Protein 1MZW (pdb70)

CATH classification: 2.40.100.10

Nearest PDB structures (foldseek):
  8r0b-assembly1_W  TM=9.846E-01  e=8.390E-32  Homo sapiens
  8b58-assembly1_A  TM=9.904E-01  e=2.561E-28  Toxoplasma gondii
  2gw2-assembly1_A  TM=9.702E-01  e=9.093E-26  Homo sapiens
  2wfj-assembly1_A  TM=9.704E-01  e=2.590E-25  Homo sapiens
  2he9-assembly2_B  TM=9.677E-01  e=1.174E-24  Homo sapiens

GO terms:
  GO:0003755 peptidyl-prolyl cis-trans isomerase activity (F, IDA)
  GO:0045070 positive regulation of viral genome replication (P, IMP)
  GO:0005515 protein binding (F, IPI)
  GO:0016018 cyclosporin A binding (F, TAS)
  GO:0065003 protein-containing complex assembly (P, TAS)
  GO:0006457 protein folding (P, TAS)
  GO:0005654 nucleoplasm (C, TAS)
  GO:0005829 cytosol (C, TAS)
  GO:0005737 cytoplasm (C, IDA)
  GO:0016607 nuclear speck (C, IDA)
  GO:0043021 ribonucleoprotein complex binding (F, IDA)
  GO:0046540 U4/U6 x U5 tri-snRNP complex (C, IDA)
  GO:0071001 U4/U6 snRNP (C, IDA)
  GO:0005681 spliceosomal complex (C, IC)
  GO:0000398 mRNA splicing, via spliceosome (P, IC)

Foldseek 3Di:
DPDDAFWKKKFFKDWLNHTDGMWIKGFPCVVQVQVSVQQQQLQALVQDDPNGRHHQAFWFFFAADAQFKTKIQQSPPNHPPHFATSVGFFAAQRDQPDAQQAFFWKKFDADFGRRGGGMIITTNGRDRVCRPTIHTTMGTPDDVVVRVVSNPADADPNRGGPITIGRNHMHTD/DLQVQCVVVVHHSDDVPDDPVRSNVVSVVVD

Organism: Homo sapiens (NCBI:txid9606)

Secondary structure (DSSP, 8-state):
--PPPPPEEEEEEEETTEEEEEEEEEE-TTT-HHHHHHHHHHHHT--EETTEE-SSTT-B--EEETTTEEEE--TTTSSS-----TTSS-B------S---STTEEEE--SSTT-B-S-EEEESS--GGGTTTS-EEEEEEE-HHHHHHHHTS-B-GGG-BSS-EEEEEEEE-/-HHHHHHHTT--SEETT--HHHHHHHHHHH-

B-factor: mean 15.07, std 7.9, range [2.14, 55.51]

Sequence (204 aa):
NSSPVNPVVFFDVSIGGQEVGRMKIELFADVVPKTAENFRQFCTGEFRKDGVPIGYKGSTFHRVIKDFMIQGGDFVNGDGTGVASIYRGPFADENFKLRHSAPGLLSMANSGPSTNGCQFFITCSKCDWLDGKHVVFGKIIDGLLVMRKIENVPTGPNNKPKLPVVISQCGEMEVKASLRALGEPITLFGEGPAERRERLRNIL

Radius of gyration: 16.37 Å; Cα contacts (8 Å, |Δi|>4): 494; chains: 2; bounding box: 41×48×41 Å

InterPro domains:
  IPR002130 Cyclophilin-type peptidyl-prolyl cis-trans isomerase domain [PF00160] (15-175)
  IPR002130 Cyclophilin-type peptidyl-prolyl cis-trans isomerase domain [PR00153] (31-46)
  IPR002130 Cyclophilin-type peptidyl-prolyl cis-trans isomerase domain [PR00153] (65-77)
  IPR002130 Cyclophilin-type peptidyl-prolyl cis-trans isomerase domain [PR00153] (108-123)
  IPR002130 Cyclophilin-type peptidyl-prolyl cis-trans isomerase domain [PR00153] (123-135)
  IPR002130 Cyclophilin-type peptidyl-prolyl cis-trans isomerase domain [PR00153] (136-151)
  IPR002130 Cyclophilin-type peptidyl-prolyl cis-trans isomerase domain [PS50072] (14-176)
  IPR020892 Cyclophilin-type peptidyl-prolyl cis-trans isomerase, conserved site [PS00170] (60-77)
  IPR024936 Cyclophilin-type peptidyl-prolyl cis-trans isomerase [PIRSF001467] (9-177)
  IPR029000 Cyclophilin-like domain superfamily [G3DSA:2.40.100.10] (2-177)
  IPR029000 Cyclophilin-like domain superfamily [SSF50891] (6-177)

Solvent-accessible surface area: 9827 Å² total; per-residue (Å²): 180,125,68,121,139,18,31,31,0,0,0,21,0,8,29,38,67,130,106,21,34,86,0,56,0,38,0,26,32,101,35,0,70,109,1,1,57,0,0,40,33,0,0,2,1,92,51,130,92,131,59,90,36,37,6,0,88,49,10,38,1,19,82,1,31,119,94,50,13,0,25,0,0,3,51,73,84,28,85,31,94,2,74,19,6,27,87,181,25,80,22,54,29,38,34,81,145,52,161,1,70,39,54,2,19,0,0,0,13,43,101,27,123,54,37,1,4,0,16,0,5,0,0,2,37,124,0,94,142,19,46,40,125,30,0,3,0,0,85,16,83,81,16,89,124,6,0,86,78,0,6,92,12,78,39,23,126,112,50,124,14,148,88,81,0,44,0,42,37,0,0,22,32,118,34,84,49,40,0,126,87,89,53,61,9,9,6,44,39,26,26,22,89,65,103,25,127,66,44,16,157,104,75,162

Structure (mmCIF, N/CA/C/O backbone):
data_1MZW
#
_entry.id   1MZW
#
_cell.length_a   44.369
_cell.length_b   59.526
_cell.length_c   47.040
_cell.angle_alpha   90.00
_cell.angle_beta   110.65
_cell.angle_gamma   90.00
#
_symmetry.space_group_name_H-M   'P 1 21 1'
#
loop_
_entity.id
_entity.type
_entity.pdbx_description
1 polymer 'U-snRNP-associated cyclophilin'
2 polymer 'U4/U6 snrnp 60kDa protein'
3 water water
#
loop_
_atom_site.group_PDB
_atom_site.id
_atom_site.type_symbol
_atom_site.label_atom_id
_atom_site.label_alt_id
_atom_site.label_comp_id
_atom_site.label_asym_id
_atom_site.label_entity_id
_atom_site.label_seq_id
_atom_site.pdbx_PDB_ins_code
_atom_site.Cartn_x
_atom_site.Cartn_y
_atom_site.Cartn_z
_atom_site.occupancy
_atom_site.B_iso_or_equiv
_atom_site.auth_seq_id
_atom_site.auth_comp_id
_atom_site.auth_asym_id
_atom_site.auth_atom_id
_atom_site.pdbx_PDB_model_num
ATOM 1 N N . ASN A 1 5 ? -49.212 -36.434 -15.376 0.00 21.83 5 ASN A N 1
ATOM 2 C CA . ASN A 1 5 ? -48.545 -35.619 -14.320 1.00 22.03 5 ASN A CA 1
ATOM 3 C C . ASN A 1 5 ? -48.733 -36.267 -12.949 1.00 21.37 5 ASN A C 1
ATOM 4 O O . ASN A 1 5 ? -49.675 -35.945 -12.226 1.00 21.31 5 ASN A O 1
ATOM 9 N N . SER A 1 6 ? -47.830 -37.180 -12.599 1.00 20.00 6 SER A N 1
ATOM 10 C CA . SER A 1 6 ? -47.894 -37.878 -11.317 1.00 19.28 6 SER A CA 1
ATOM 11 C C . SER A 1 6 ? -47.136 -37.129 -10.224 1.00 18.68 6 SER A C 1
ATOM 12 O O . SER A 1 6 ? -46.426 -37.735 -9.421 1.00 18.74 6 SER A O 1
ATOM 15 N N . SER A 1 7 ? -47.292 -35.811 -10.198 1.00 19.27 7 SER A N 1
ATOM 16 C CA . SER A 1 7 ? -46.620 -34.973 -9.207 1.00 17.79 7 SER A CA 1
ATOM 17 C C . SER A 1 7 ? -47.435 -34.916 -7.920 1.00 14.25 7 SER A C 1
ATOM 18 O O . SER A 1 7 ? -48.654 -34.842 -7.960 1.00 14.73 7 SER A O 1
ATOM 21 N N . PRO A 1 8 ? -46.768 -34.960 -6.760 1.00 14.83 8 PRO A N 1
ATOM 22 C CA . PRO A 1 8 ? -47.491 -34.904 -5.483 1.00 13.67 8 PRO A CA 1
ATOM 23 C C . PRO A 1 8 ? -48.293 -33.610 -5.392 1.00 12.47 8 PRO A C 1
ATOM 24 O O . PRO A 1 8 ? -47.805 -32.543 -5.770 1.00 12.44 8 PRO A O 1
ATOM 28 N N . VAL A 1 9 ? -49.523 -33.705 -4.899 1.00 12.14 9 VAL A N 1
ATOM 29 C CA . VAL A 1 9 ? -50.385 -32.533 -4.764 1.00 11.68 9 VAL A CA 1
ATOM 30 C C . VAL A 1 9 ? -49.954 -31.653 -3.593 1.00 13.02 9 VAL A C 1
ATOM 31 O O . VAL A 1 9 ? -49.750 -32.138 -2.475 1.00 12.47 9 VAL A O 1
ATOM 35 N N . ASN A 1 10 ? -49.809 -30.358 -3.848 1.00 10.76 10 ASN A N 1
ATOM 36 C CA . ASN A 1 10 ? -49.415 -29.445 -2.791 1.00 11.22 10 ASN A CA 1
ATOM 37 C C . ASN A 1 10 ? -50.482 -29.330 -1.716 1.00 10.62 10 ASN A C 1
ATOM 38 O O . ASN A 1 10 ? -51.680 -29.428 -1.991 1.00 9.78 10 ASN A O 1
ATOM 43 N N . PRO A 1 11 ? -50.052 -29.140 -0.465 1.00 10.79 11 PRO A N 1
ATOM 44 C CA . PRO A 1 11 ? -50.958 -29.004 0.675 1.00 10.12 11 PRO A CA 1
ATOM 45 C C . PRO A 1 11 ? -51.852 -27.784 0.485 1.00 9.81 11 PRO A C 1
ATOM 46 O O . PRO A 1 11 ? -51.413 -26.760 -0.044 1.00 9.98 11 PRO A O 1
ATOM 50 N N . VAL A 1 12 ? -53.102 -27.900 0.913 1.00 9.37 12 VAL A N 1
ATOM 51 C CA . VAL A 1 12 ? -54.049 -26.795 0.830 1.00 9.30 12 VAL A CA 1
ATOM 52 C C . VAL A 1 12 ? -54.592 -26.557 2.238 1.00 7.90 12 VAL A C 1
ATOM 53 O O . VAL A 1 12 ? -55.086 -27.482 2.879 1.00 6.36 12 VAL A O 1
ATOM 57 N N . VAL A 1 13 ? -54.460 -25.327 2.729 1.00 6.81 13 VAL A N 1
ATOM 58 C CA . VAL A 1 13 ? -54.938 -24.987 4.062 1.00 6.49 13 VAL A CA 1
ATOM 59 C C . VAL A 1 13 ? -56.010 -23.915 3.967 1.00 7.05 13 VAL A C 1
ATOM 60 O O . VAL A 1 13 ? -56.281 -23.401 2.884 1.00 8.84 13 VAL A O 1
ATOM 64 N N . PHE A 1 14 ? -56.632 -23.575 5.090 1.00 6.69 14 PHE A N 1
ATOM 65 C CA . PHE A 1 14 ? -57.679 -22.569 5.054 1.00 6.69 14 PHE A CA 1
ATOM 66 C C . PHE A 1 14 ? -57.746 -21.738 6.323 1.00 7.67 14 PHE A C 1
ATOM 67 O O . PHE A 1 14 ? -57.462 -22.225 7.415 1.00 8.22 14 PHE A O 1
ATOM 75 N N . PHE A 1 15 ? -58.135 -20.478 6.167 1.00 8.91 15 PHE A N 1
ATOM 76 C CA . PHE A 1 15 ? -58.307 -19.580 7.298 1.00 9.03 15 PHE A CA 1
ATOM 77 C C . PHE A 1 15 ? -59.749 -19.092 7.239 1.00 8.64 15 PHE A C 1
ATOM 78 O O . PHE A 1 15 ? -60.203 -18.644 6.188 1.00 7.72 15 PHE A O 1
ATOM 86 N N . ASP A 1 16 ? -60.474 -19.197 8.344 1.00 7.70 16 ASP A N 1
ATOM 87 C CA . ASP A 1 16 ? -61.823 -18.652 8.387 1.00 8.31 16 ASP A CA 1
ATOM 88 C C . ASP A 1 16 ? -61.581 -17.316 9.078 1.00 9.25 16 ASP A C 1
ATOM 89 O O . ASP A 1 16 ? -61.068 -17.274 10.199 1.00 8.60 16 ASP A O 1
ATOM 94 N N . VAL A 1 17 ? -61.920 -16.228 8.391 1.00 7.72 17 VAL A N 1
ATOM 95 C CA . VAL A 1 17 ? -61.681 -14.888 8.910 1.00 8.47 17 VAL A CA 1
ATOM 96 C C . VAL A 1 17 ? -62.888 -14.181 9.510 1.00 9.47 17 VAL A C 1
ATOM 97 O O . VAL A 1 17 ? -64.005 -14.257 8.997 1.00 10.48 17 VAL A O 1
ATOM 101 N N . SER A 1 18 ? -62.632 -13.480 10.605 1.00 9.95 18 SER A N 1
ATOM 102 C CA . SER A 1 18 ? -63.654 -12.731 11.312 1.00 11.33 18 SER A CA 1
ATOM 103 C C . SER A 1 18 ? -63.223 -11.276 11.387 1.00 10.22 18 SER A C 1
ATOM 104 O O . SER A 1 18 ? -62.072 -10.990 11.691 1.00 11.38 18 SER A O 1
ATOM 107 N N . ILE A 1 19 ? -64.140 -10.361 11.098 1.00 10.65 19 ILE A N 1
ATOM 108 C CA . ILE A 1 19 ? -63.835 -8.938 11.158 1.00 13.28 19 ILE A CA 1
ATOM 109 C C . ILE A 1 19 ? -64.792 -8.286 12.144 1.00 14.85 19 ILE A C 1
ATOM 110 O O . ILE A 1 19 ? -66.011 -8.409 12.011 1.00 15.05 19 ILE A O 1
ATOM 115 N N . GLY A 1 20 ? -64.237 -7.594 13.132 1.00 13.87 20 GLY A N 1
ATOM 116 C CA . GLY A 1 20 ? -65.074 -6.953 14.124 1.00 15.61 20 GLY A CA 1
ATOM 117 C C . GLY A 1 20 ? -66.065 -7.942 14.708 1.00 16.44 20 GLY A C 1
ATOM 118 O O . GLY A 1 20 ? -67.218 -7.599 14.972 1.00 15.03 20 GLY A O 1
ATOM 119 N N . GLY A 1 21 ? -65.615 -9.180 14.888 1.00 16.55 21 GLY A N 1
ATOM 120 C CA . GLY A 1 21 ? -66.469 -10.208 15.455 1.00 17.70 21 GLY A CA 1
ATOM 121 C C . GLY A 1 21 ? -67.439 -10.897 14.511 1.00 17.28 21 GLY A C 1
ATOM 122 O O . GLY A 1 21 ? -68.085 -11.868 14.900 1.00 18.96 21 GLY A O 1
ATOM 123 N N . GLN A 1 22 ? -67.546 -10.414 13.277 1.00 18.00 22 GLN A N 1
ATOM 124 C CA . GLN A 1 22 ? -68.458 -11.007 12.298 1.00 16.69 22 GLN A CA 1
ATOM 125 C C . GLN A 1 22 ? -67.731 -11.873 11.263 1.00 16.19 22 GLN A C 1
ATOM 126 O O . GLN A 1 22 ? -66.765 -11.431 10.648 1.00 16.43 22 GLN A O 1
ATOM 132 N N . GLU A 1 23 ? -68.201 -13.104 11.070 1.00 15.11 23 GLU A N 1
ATOM 133 C CA . GLU A 1 23 ? -67.578 -14.013 10.103 1.00 16.79 23 GLU A CA 1
ATOM 134 C C . GLU A 1 23 ? -67.698 -13.443 8.693 1.00 15.62 23 GLU A C 1
ATOM 135 O O . GLU A 1 23 ? -68.774 -13.000 8.292 1.00 15.61 23 GLU A O 1
ATOM 141 N N . VAL A 1 24 ? -66.606 -13.453 7.931 1.00 13.97 24 VAL A N 1
ATOM 142 C CA . VAL A 1 24 ? -66.661 -12.917 6.580 0.00 12.97 24 VAL A CA 1
ATOM 143 C C . VAL A 1 24 ? -66.183 -13.869 5.494 1.00 12.66 24 VAL A C 1
ATOM 144 O O . VAL A 1 24 ? -65.984 -13.459 4.346 1.00 10.93 24 VAL A O 1
ATOM 148 N N . GLY A 1 25 ? -65.994 -15.140 5.842 1.00 11.53 25 GLY A N 1
ATOM 149 C CA . GLY A 1 25 ? -65.585 -16.094 4.827 1.00 11.68 25 GLY A CA 1
ATOM 150 C C . GLY A 1 25 ? -64.307 -16.886 5.015 1.00 12.08 25 GLY A C 1
ATOM 151 O O . GLY A 1 25 ? -63.522 -16.646 5.935 1.00 9.93 25 GLY A O 1
ATOM 152 N N . ARG A 1 26 ? -64.098 -17.827 4.098 1.00 11.02 26 ARG A N 1
ATOM 153 C CA . ARG A 1 26 ? -62.940 -18.703 4.120 1.00 11.70 26 ARG A CA 1
ATOM 154 C C . ARG A 1 26 ? -61.963 -18.472 2.972 1.00 11.64 26 ARG A C 1
ATOM 155 O O . ARG A 1 26 ? -62.368 -18.258 1.829 1.00 12.46 26 ARG A O 1
ATOM 163 N N . MET A 1 27 ? -60.675 -18.507 3.294 1.00 10.78 27 MET A N 1
ATOM 164 C CA . MET A 1 27 ? -59.622 -18.362 2.295 1.00 11.96 27 MET A CA 1
ATOM 165 C C . MET A 1 27 ? -58.914 -19.715 2.272 1.00 11.42 27 MET A C 1
ATOM 166 O O . MET A 1 27 ? -58.577 -20.254 3.327 1.00 9.70 27 MET A O 1
ATOM 171 N N . LYS A 1 28 ? -58.717 -20.275 1.083 1.00 11.90 28 LYS A N 1
ATOM 172 C CA . LYS A 1 28 ? -58.019 -21.545 0.952 0.00 11.87 28 LYS A CA 1
ATOM 173 C C . LYS A 1 28 ? -56.677 -21.220 0.323 1.00 11.56 28 LYS A C 1
ATOM 174 O O . LYS A 1 28 ? -56.605 -20.497 -0.675 1.00 11.38 28 LYS A O 1
ATOM 180 N N . ILE A 1 29 ? -55.613 -21.750 0.914 1.00 11.15 29 ILE A N 1
ATOM 181 C CA . ILE A 1 29 ? -54.264 -21.471 0.443 1.00 9.03 29 ILE A CA 1
ATOM 182 C C . ILE A 1 29 ? -53.450 -22.698 0.064 1.00 8.99 29 ILE A C 1
ATOM 183 O O . ILE A 1 29 ? -53.347 -23.645 0.840 1.00 7.08 29 ILE A O 1
ATOM 188 N N . GLU A 1 30 ? -52.862 -22.670 -1.126 1.00 9.01 30 GLU A N 1
ATOM 189 C CA . GLU A 1 30 ? -52.004 -23.764 -1.558 1.00 10.02 30 GLU A CA 1
ATOM 190 C C . GLU A 1 30 ? -50.606 -23.433 -1.042 1.00 9.23 30 GLU A C 1
ATOM 191 O O . GLU A 1 30 ? -50.125 -22.318 -1.228 1.00 9.27 30 GLU A O 1
ATOM 197 N N . LEU A 1 31 ? -49.968 -24.386 -0.372 1.00 8.54 31 LEU A N 1
ATOM 198 C CA . LEU A 1 31 ? -48.612 -24.174 0.123 1.00 8.90 31 LEU A CA 1
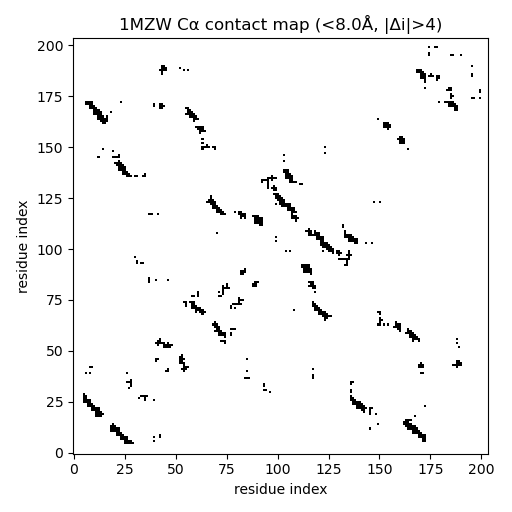ATOM 199 C C . LEU A 1 31 ? -47.683 -24.879 -0.863 1.00 9.58 31 LEU A C 1
ATOM 200 O O . LEU A 1 31 ? -47.811 -26.081 -1.100 1.00 10.99 31 LEU A O 1
ATOM 205 N N . PHE A 1 32 ? -46.766 -24.122 -1.454 1.00 7.44 32 PHE A N 1
ATOM 206 C CA . PHE A 1 32 ? -45.845 -24.672 -2.438 1.00 9.31 32 PHE A CA 1
ATOM 207 C C . PHE A 1 32 ? -44.771 -25.587 -1.854 1.00 10.54 32 PHE A C 1
ATOM 208 O O . PHE A 1 32 ? -43.577 -25.281 -1.897 1.00 10.65 32 PHE A O 1
ATOM 216 N N . ALA A 1 33 ? -45.209 -26.719 -1.315 1.00 8.96 33 ALA A N 1
ATOM 217 C CA . ALA A 1 33 ? -44.297 -27.688 -0.722 1.00 9.81 33 ALA A CA 1
ATOM 218 C C . ALA A 1 33 ? -43.251 -28.164 -1.728 1.00 9.99 33 ALA A C 1
ATOM 219 O O . ALA A 1 33 ? -42.131 -28.515 -1.349 1.00 11.65 33 ALA A O 1
ATOM 221 N N . ASP A 1 34 ? -43.610 -28.174 -3.006 1.00 7.43 34 ASP A N 1
ATOM 222 C CA . ASP A 1 34 ? -42.676 -28.628 -4.030 1.00 10.28 34 ASP A CA 1
ATOM 223 C C . ASP A 1 34 ? -41.681 -27.562 -4.476 1.00 10.52 34 ASP A C 1
ATOM 224 O O . ASP A 1 34 ? -40.983 -27.744 -5.467 1.00 10.57 34 ASP A O 1
ATOM 229 N N . VAL A 1 35 ? -41.610 -26.457 -3.735 1.00 10.29 35 VAL A N 1
ATOM 230 C CA . VAL A 1 35 ? -40.674 -25.379 -4.053 1.00 9.00 35 VAL A CA 1
ATOM 231 C C . VAL A 1 35 ? -39.927 -24.945 -2.795 1.00 7.62 35 VAL A C 1
ATOM 232 O O . VAL A 1 35 ? -38.716 -24.708 -2.824 1.00 9.22 35 VAL A O 1
ATOM 236 N N . VAL A 1 36 ? -40.661 -24.840 -1.694 1.00 7.26 36 VAL A N 1
ATOM 237 C CA . VAL A 1 36 ? -40.097 -24.454 -0.405 1.00 7.35 36 VAL A CA 1
ATOM 238 C C . VAL A 1 36 ? -40.739 -25.330 0.663 1.00 7.90 36 VAL A C 1
ATOM 239 O O . VAL A 1 36 ? -41.473 -24.851 1.524 1.00 8.11 36 VAL A O 1
ATOM 243 N N . PRO A 1 37 ? -40.457 -26.642 0.620 1.00 10.53 37 PRO A N 1
ATOM 244 C CA . PRO A 1 37 ? -41.008 -27.609 1.574 1.00 9.65 37 PRO A CA 1
ATOM 245 C C . PRO A 1 37 ? -40.863 -27.264 3.048 1.00 11.12 37 PRO A C 1
ATOM 246 O O . PRO A 1 37 ? -41.801 -27.443 3.820 1.00 11.50 37 PRO A O 1
ATOM 250 N N . LYS A 1 38 ? -39.698 -26.773 3.450 1.00 11.01 38 LYS A N 1
ATOM 251 C CA . LYS A 1 38 ? -39.502 -26.447 4.855 1.00 13.50 38 LYS A CA 1
ATOM 252 C C . LYS A 1 38 ? -40.432 -25.318 5.302 1.00 12.34 38 LYS A C 1
ATOM 253 O O . LYS A 1 38 ? -41.093 -25.414 6.334 1.00 11.72 38 LYS A O 1
ATOM 259 N N . THR A 1 39 ? -40.500 -24.265 4.500 1.00 12.07 39 THR A N 1
ATOM 260 C CA . THR A 1 39 ? -41.337 -23.120 4.814 1.00 10.47 39 THR A CA 1
ATOM 261 C C . THR A 1 39 ? -42.820 -23.490 4.768 1.00 9.76 39 THR A C 1
ATOM 262 O O . THR A 1 39 ? -43.590 -23.082 5.631 1.00 7.94 39 THR A O 1
ATOM 266 N N . ALA A 1 40 ? -43.210 -24.270 3.764 1.00 9.90 40 ALA A N 1
ATOM 267 C CA . ALA A 1 40 ? -44.599 -24.703 3.616 1.00 10.30 40 ALA A CA 1
ATOM 268 C C . ALA A 1 40 ? -45.049 -25.588 4.778 1.00 10.37 40 ALA A C 1
ATOM 269 O O . ALA A 1 40 ? -46.176 -25.461 5.269 1.00 8.46 40 ALA A O 1
ATOM 271 N N . GLU A 1 41 ? -44.166 -26.484 5.215 1.00 10.20 41 GLU A N 1
ATOM 272 C CA . GLU A 1 41 ? -44.483 -27.389 6.313 1.00 9.21 41 GLU A CA 1
ATOM 273 C C . GLU A 1 41 ? -44.660 -26.630 7.634 1.00 9.13 41 GLU A C 1
ATOM 274 O O . GLU A 1 41 ? -45.563 -26.937 8.414 1.00 7.80 41 GLU A O 1
ATOM 280 N N . ASN A 1 42 ? -43.792 -25.650 7.877 1.00 7.83 42 ASN A N 1
ATOM 281 C CA . ASN A 1 42 ? -43.864 -24.837 9.088 1.00 10.35 42 ASN A CA 1
ATOM 282 C C . ASN A 1 42 ? -45.245 -24.203 9.154 1.00 9.25 42 ASN A C 1
ATOM 283 O O . ASN A 1 42 ? -45.896 -24.216 10.194 1.00 11.82 42 ASN A O 1
ATOM 288 N N . PHE A 1 43 ? -45.693 -23.667 8.023 1.00 8.88 43 PHE A N 1
ATOM 289 C CA . PHE A 1 43 ? -46.990 -23.011 7.945 1.00 9.22 43 PHE A CA 1
ATOM 290 C C . PHE A 1 43 ? -48.156 -23.994 8.081 1.00 9.09 43 PHE A C 1
ATOM 291 O O . PHE A 1 43 ? -49.086 -23.747 8.847 1.00 7.83 43 PHE A O 1
ATOM 299 N N . ARG A 1 44 ? -48.110 -25.103 7.347 1.00 7.32 44 ARG A N 1
ATOM 300 C CA . ARG A 1 44 ? -49.181 -26.097 7.418 1.00 10.08 44 ARG A CA 1
ATOM 301 C C . ARG A 1 44 ? -49.421 -26.557 8.863 1.00 10.41 44 ARG A C 1
ATOM 302 O O . ARG A 1 44 ? -50.562 -26.658 9.317 1.00 10.31 44 ARG A O 1
ATOM 310 N N . GLN A 1 45 ? -48.342 -26.840 9.584 1.00 11.91 45 GLN A N 1
ATOM 311 C CA . GLN A 1 45 ? -48.475 -27.285 10.962 1.00 11.19 45 GLN A CA 1
ATOM 312 C C . GLN A 1 45 ? -49.113 -26.231 11.871 1.00 11.75 45 GLN A C 1
ATOM 313 O O . GLN A 1 45 ? -49.864 -26.577 12.787 1.00 9.24 45 GLN A O 1
ATOM 319 N N . PHE A 1 46 ? -48.825 -24.953 11.630 1.00 10.47 46 PHE A N 1
ATOM 320 C CA . PHE A 1 46 ? -49.430 -23.910 12.448 1.00 10.60 46 PHE A CA 1
ATOM 321 C C . PHE A 1 46 ? -50.899 -23.755 12.075 1.00 11.45 46 PHE A C 1
ATOM 322 O O . PHE A 1 46 ? -51.672 -23.112 12.793 1.00 10.77 46 PHE A O 1
ATOM 330 N N . CYS A 1 47 ? -51.284 -24.349 10.948 1.00 10.59 47 CYS A N 1
ATOM 331 C CA . CYS A 1 47 ? -52.673 -24.313 10.520 1.00 10.47 47 CYS A CA 1
ATOM 332 C C . CYS A 1 47 ? -53.412 -25.502 11.127 1.00 11.77 47 CYS A C 1
ATOM 333 O O . CYS A 1 47 ? -54.580 -25.384 11.498 1.00 11.15 47 CYS A O 1
ATOM 336 N N . THR A 1 48 ? -52.725 -26.639 11.240 1.00 11.76 48 THR A N 1
ATOM 337 C CA . THR A 1 48 ? -53.335 -27.852 11.787 1.00 13.18 48 THR A CA 1
ATOM 338 C C . THR A 1 48 ? -53.215 -28.013 13.297 1.00 13.95 48 THR A C 1
ATOM 339 O O . THR A 1 48 ? -53.939 -28.812 13.896 1.00 14.18 48 THR A O 1
ATOM 343 N N . GLY A 1 49 ? -52.303 -27.265 13.910 1.00 13.96 49 GLY A N 1
ATOM 344 C CA . GLY A 1 49 ? -52.117 -27.370 15.344 1.00 13.19 49 GLY A CA 1
ATOM 345 C C . GLY A 1 49 ? -51.388 -28.651 15.697 1.00 14.98 49 GLY A C 1
ATOM 346 O O . GLY A 1 49 ? -51.399 -29.084 16.850 1.00 13.85 49 GLY A O 1
ATOM 347 N N . GLU A 1 50 ? -50.744 -29.255 14.702 1.00 16.38 50 GLU A N 1
ATOM 348 C CA . GLU A 1 50 ? -50.010 -30.500 14.910 1.00 18.68 50 GLU A CA 1
ATOM 349 C C . GLU A 1 50 ? -48.721 -30.318 15.700 1.00 18.74 50 GLU A C 1
ATOM 350 O O . GLU A 1 50 ? -48.196 -31.275 16.269 1.00 19.41 50 GLU A O 1
ATOM 356 N N . PHE A 1 51 ? -48.201 -29.098 15.723 1.00 16.91 51 PHE A N 1
ATOM 357 C CA . PHE A 1 51 ? -46.985 -28.828 16.465 1.00 16.70 51 PHE A CA 1
ATOM 358 C C . PHE A 1 51 ? -47.376 -28.379 17.866 1.00 17.88 51 PHE A C 1
ATOM 359 O O . PHE A 1 51 ? -48.152 -27.437 18.035 1.00 17.89 51 PHE A O 1
ATOM 367 N N . ARG A 1 52 ? -46.851 -29.076 18.867 1.00 18.12 52 ARG A N 1
ATOM 368 C CA . ARG A 1 52 ? -47.148 -28.758 20.255 1.00 20.87 52 ARG A CA 1
ATOM 369 C C . ARG A 1 52 ? -45.925 -28.285 21.025 1.00 21.50 52 ARG A C 1
ATOM 370 O O . ARG A 1 52 ? -44.811 -28.762 20.810 1.00 21.85 52 ARG A O 1
ATOM 378 N N . LYS A 1 53 ? -46.161 -27.337 21.924 1.00 21.25 53 LYS A N 1
ATOM 379 C CA . LYS A 1 53 ? -45.127 -26.778 22.778 1.00 21.84 53 LYS A CA 1
ATOM 380 C C . LYS A 1 53 ? -45.639 -26.981 24.198 1.00 22.54 53 LYS A C 1
ATOM 381 O O . LYS A 1 53 ? -46.672 -26.424 24.576 1.00 22.26 53 LYS A O 1
ATOM 387 N N . ASP A 1 54 ? -44.922 -27.786 24.977 1.00 23.52 54 ASP A N 1
ATOM 388 C CA . ASP A 1 54 ? -45.322 -28.083 26.349 1.00 24.19 54 ASP A CA 1
ATOM 389 C C . ASP A 1 54 ? -46.731 -28.669 26.383 1.00 24.12 54 ASP A C 1
ATOM 390 O O . ASP A 1 54 ? -47.565 -28.240 27.175 1.00 24.48 54 ASP A O 1
ATOM 395 N N . GLY A 1 55 ? -46.990 -29.640 25.510 1.00 24.26 55 GLY A N 1
ATOM 396 C CA . GLY A 1 55 ? -48.293 -30.281 25.463 0.00 24.89 55 GLY A CA 1
ATOM 397 C C . GLY A 1 55 ? -49.437 -29.448 24.912 1.00 25.36 55 GLY A C 1
ATOM 398 O O . GLY A 1 55 ? -50.570 -29.924 24.845 1.00 26.51 55 GLY A O 1
ATOM 399 N N . VAL A 1 56 ? -49.156 -28.213 24.510 1.00 24.34 56 VAL A N 1
ATOM 400 C CA . VAL A 1 56 ? -50.194 -27.337 23.975 1.00 22.59 56 VAL A CA 1
ATOM 401 C C . VAL A 1 56 ? -50.043 -27.064 22.477 1.00 21.72 56 VAL A C 1
ATOM 402 O O . VAL A 1 56 ? -48.989 -26.621 22.018 1.00 22.12 56 VAL A O 1
ATOM 406 N N . PRO A 1 57 ? -51.100 -27.334 21.692 1.00 19.41 57 PRO A N 1
ATOM 407 C CA . PRO A 1 57 ? -51.036 -27.095 20.248 1.00 18.70 57 PRO A CA 1
ATOM 408 C C . PRO A 1 57 ? -50.873 -25.600 20.002 1.00 16.99 57 PRO A C 1
ATOM 409 O O . PRO A 1 57 ? -51.571 -24.791 20.610 1.00 17.73 57 PRO A O 1
ATOM 413 N N . ILE A 1 58 ? -49.955 -25.228 19.120 1.00 14.90 58 ILE A N 1
ATOM 414 C CA . ILE A 1 58 ? -49.752 -23.819 18.831 1.00 13.94 58 ILE A CA 1
ATOM 415 C C . ILE A 1 58 ? -49.955 -23.517 17.355 1.00 13.75 58 ILE A C 1
ATOM 416 O O . ILE A 1 58 ? -49.719 -24.369 16.497 1.00 14.21 58 ILE A O 1
ATOM 421 N N . GLY A 1 59 ? -50.394 -22.301 17.054 1.00 12.80 59 GLY A N 1
ATOM 422 C CA . GLY A 1 59 ? -50.628 -21.955 15.667 1.00 10.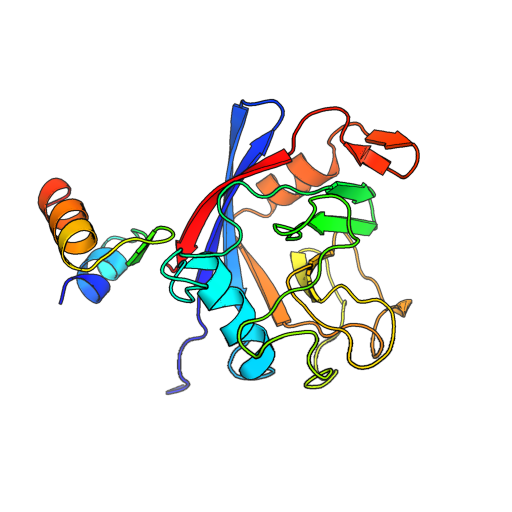31 59 GLY A CA 1
ATOM 423 C C . GLY A 1 59 ? -51.480 -20.724 15.446 1.00 10.86 59 GLY A C 1
ATOM 424 O O . GLY A 1 59 ? -51.671 -19.915 16.349 1.00 10.80 59 GLY A O 1
ATOM 425 N N . TYR A 1 60 ? -52.021 -20.607 14.237 1.00 10.77 60 TYR A N 1
ATOM 426 C CA . TYR A 1 60 ? -52.810 -19.451 13.837 1.00 9.36 60 TYR A CA 1
ATOM 427 C C . TYR A 1 60 ? -54.240 -19.327 14.358 1.00 10.88 60 TYR A C 1
ATOM 428 O O . TYR A 1 60 ? -54.844 -18.259 14.258 1.00 10.09 60 TYR A O 1
ATOM 437 N N . LYS A 1 61 ? -54.787 -20.402 14.912 1.00 11.03 61 LYS A N 1
ATOM 438 C CA . LYS A 1 61 ? -56.147 -20.354 15.435 1.00 13.45 61 LYS A CA 1
ATOM 439 C C . LYS A 1 61 ? -56.282 -19.233 16.472 1.00 13.76 61 LYS A C 1
ATOM 440 O O . LYS A 1 61 ? -55.588 -19.224 17.490 1.00 13.67 61 LYS A O 1
ATOM 446 N N . GLY A 1 62 ? -57.170 -18.283 16.200 1.00 13.60 62 GLY A N 1
ATOM 447 C CA . GLY A 1 62 ? -57.380 -17.185 17.126 1.00 12.91 62 GLY A CA 1
ATOM 448 C C . GLY A 1 62 ? -56.409 -16.031 16.962 1.00 12.09 62 GLY A C 1
ATOM 449 O O . GLY A 1 62 ? -56.547 -15.015 17.642 1.00 11.19 62 GLY A O 1
ATOM 450 N N . SER A 1 63 ? -55.426 -16.175 16.073 1.00 10.13 63 SER A N 1
ATOM 451 C CA . SER A 1 63 ? -54.464 -15.100 15.859 1.00 9.84 63 SER A CA 1
ATOM 452 C C . SER A 1 63 ? -55.110 -14.024 14.986 1.00 10.54 63 SER A C 1
ATOM 453 O O . SER A 1 63 ? -56.210 -14.207 14.464 1.00 9.12 63 SER A O 1
ATOM 456 N N . THR A 1 64 ? -54.420 -12.906 14.816 1.00 10.78 64 THR A N 1
ATOM 457 C CA . THR A 1 64 ? -54.976 -11.808 14.041 1.00 12.22 64 THR A CA 1
ATOM 458 C C . THR A 1 64 ? -54.074 -11.305 12.930 1.00 10.71 64 THR A C 1
ATOM 459 O O . THR A 1 64 ? -52.939 -11.748 12.764 1.00 10.25 64 THR A O 1
ATOM 463 N N . PHE A 1 65 ? -54.624 -10.372 12.165 1.00 11.91 65 PHE A N 1
ATOM 464 C CA . PHE A 1 65 ? -53.914 -9.698 11.098 1.00 11.85 65 PHE A CA 1
ATOM 465 C C . PHE A 1 65 ? -53.696 -8.346 11.769 1.00 12.22 65 PHE A C 1
ATOM 466 O O . PHE A 1 65 ? -54.600 -7.507 11.801 1.00 14.61 65 PHE A O 1
ATOM 474 N N . HIS A 1 66 ? -52.508 -8.162 12.343 1.00 13.15 66 HIS A N 1
ATOM 475 C C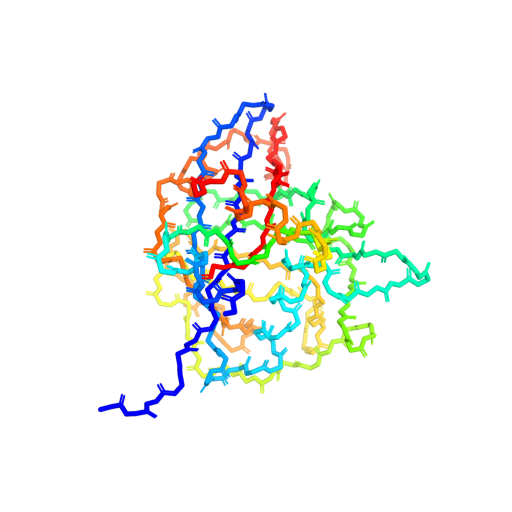A . HIS A 1 66 ? -52.177 -6.939 13.068 1.00 11.56 66 HIS A CA 1
ATOM 476 C C . HIS A 1 66 ? -51.836 -5.718 12.227 1.00 11.06 66 HIS A C 1
ATOM 477 O O . HIS A 1 66 ? -51.747 -4.614 12.761 1.00 9.33 66 HIS A O 1
ATOM 484 N N . ARG A 1 67 ? -51.638 -5.898 10.924 1.00 10.54 67 ARG A N 1
ATOM 485 C CA . ARG A 1 67 ? -51.323 -4.759 10.067 1.00 10.76 67 ARG A CA 1
ATOM 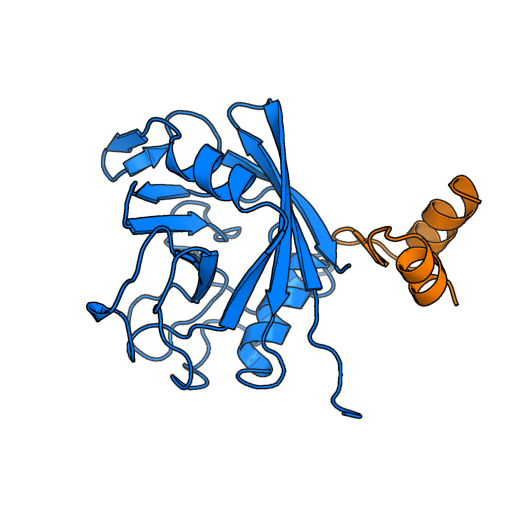486 C C . ARG A 1 67 ? -51.905 -4.916 8.663 1.00 10.33 67 ARG A C 1
ATOM 487 O O . ARG A 1 67 ? -51.635 -5.899 7.968 1.00 11.07 67 ARG A O 1
ATOM 495 N N . VAL A 1 68 ? -52.705 -3.935 8.256 1.00 10.89 68 VAL A N 1
ATOM 496 C CA . VAL A 1 68 ? -53.359 -3.939 6.951 1.00 8.45 68 VAL A CA 1
ATOM 497 C C . VAL A 1 68 ? -52.976 -2.700 6.147 1.00 8.94 68 VAL A C 1
ATOM 498 O O . VAL A 1 68 ? -53.287 -1.578 6.540 1.00 6.64 68 VAL A O 1
ATOM 502 N N . ILE A 1 69 ? -52.303 -2.907 5.019 1.00 8.39 69 ILE A N 1
ATOM 503 C CA . ILE A 1 69 ? -51.896 -1.792 4.178 1.00 10.05 69 ILE A CA 1
ATOM 504 C C . ILE A 1 69 ? -52.525 -1.931 2.806 1.00 10.70 69 ILE A C 1
ATOM 505 O O . ILE A 1 69 ? -52.008 -2.648 1.949 1.00 11.65 69 ILE A O 1
ATOM 510 N N . LYS A 1 70 ? -53.642 -1.241 2.603 1.00 10.45 70 LYS A N 1
ATOM 511 C CA . LYS A 1 70 ? -54.347 -1.292 1.328 1.00 11.98 70 LYS A CA 1
ATOM 512 C C . LYS A 1 70 ? -53.395 -1.034 0.164 1.00 10.56 70 LYS A C 1
ATOM 513 O O . LYS A 1 70 ? -52.535 -0.158 0.241 1.00 10.10 70 LYS A O 1
ATOM 519 N N . ASP A 1 71 ? -53.571 -1.809 -0.905 1.00 8.88 71 ASP A N 1
ATOM 520 C CA . ASP A 1 71 ? -52.764 -1.729 -2.122 1.00 10.13 71 ASP A CA 1
ATOM 521 C C . ASP A 1 71 ? -51.338 -2.235 -1.935 1.00 10.42 71 ASP A C 1
ATOM 522 O O . ASP A 1 71 ? -50.493 -2.049 -2.801 1.00 11.02 71 ASP A O 1
ATOM 527 N N . PHE A 1 72 ? -51.073 -2.874 -0.802 1.00 9.39 72 PHE A N 1
ATOM 528 C CA . PHE A 1 72 ? -49.748 -3.415 -0.546 1.00 9.75 72 PHE A CA 1
ATOM 529 C C . PHE A 1 72 ? -49.838 -4.812 0.077 1.00 9.29 72 PHE A C 1
ATOM 530 O O . PHE A 1 72 ? -49.517 -5.803 -0.576 1.00 7.80 72 PHE A O 1
ATOM 538 N N . MET A 1 73 ? -50.291 -4.904 1.324 1.00 10.42 73 MET A N 1
ATOM 539 C CA . MET A 1 73 ? -50.357 -6.213 1.964 1.00 10.38 73 MET A CA 1
ATOM 540 C C . MET A 1 73 ? -51.124 -6.248 3.274 1.00 10.71 73 MET A C 1
ATOM 541 O O . MET A 1 73 ? -51.439 -5.215 3.868 1.00 9.25 73 MET A O 1
ATOM 546 N N . ILE A 1 74 ? -51.406 -7.465 3.722 1.00 9.61 74 ILE A N 1
ATOM 547 C CA . ILE A 1 74 ? -52.076 -7.688 4.990 1.00 10.64 74 ILE A CA 1
ATOM 548 C C . ILE A 1 74 ? -51.151 -8.669 5.704 1.00 10.27 74 ILE A C 1
ATOM 549 O O . ILE A 1 74 ? -50.695 -9.652 5.108 1.00 9.33 74 ILE A O 1
ATOM 554 N N . GLN A 1 75 ? -50.853 -8.395 6.967 1.00 10.74 75 GLN A N 1
ATOM 555 C CA . GLN A 1 75 ? -49.945 -9.253 7.723 1.00 11.66 75 GLN A CA 1
ATOM 556 C C . GLN A 1 75 ? -50.530 -9.746 9.031 1.00 10.78 75 GLN A C 1
ATOM 557 O O . GLN A 1 75 ? -51.231 -9.018 9.725 1.00 10.76 75 GLN A O 1
ATOM 563 N N . GLY A 1 76 ? -50.214 -10.992 9.361 1.00 11.19 76 GLY A N 1
ATOM 564 C CA . GLY A 1 76 ? -50.682 -11.590 10.596 1.00 11.24 76 GLY A CA 1
ATOM 565 C C . GLY A 1 76 ? -49.783 -12.764 10.931 1.00 10.70 76 GLY A C 1
ATOM 566 O O . GLY A 1 76 ? -48.620 -12.793 10.531 1.00 10.58 76 GLY A O 1
ATOM 567 N N . GLY A 1 77 ? -50.316 -13.734 11.664 1.00 11.02 77 GLY A N 1
ATOM 568 C CA . GLY A 1 77 ? -49.530 -14.900 12.010 1.00 12.28 77 GLY A CA 1
ATOM 569 C C . GLY A 1 77 ? -48.687 -14.758 13.260 1.00 12.75 77 GLY A C 1
ATOM 570 O O . GLY A 1 77 ? -47.918 -15.663 13.587 1.00 14.91 77 GLY A O 1
ATOM 571 N N . ASP A 1 78 ? -48.802 -13.634 13.961 1.00 12.31 78 ASP A N 1
ATOM 572 C CA . ASP A 1 78 ? -48.028 -13.461 15.185 1.00 10.20 78 ASP A CA 1
ATOM 573 C C . ASP A 1 78 ? -48.863 -13.947 16.356 1.00 9.62 78 ASP A C 1
ATOM 574 O O . ASP A 1 78 ? -49.435 -13.139 17.091 1.00 8.42 78 ASP A O 1
ATOM 579 N N . PHE A 1 79 ? -48.935 -15.264 16.528 1.00 8.33 79 PHE A N 1
ATOM 580 C CA . PHE A 1 79 ? -49.711 -15.824 17.622 1.00 9.37 79 PHE A CA 1
ATOM 581 C C . PHE A 1 79 ? -48.940 -15.756 18.937 1.00 8.85 79 PHE A C 1
ATOM 582 O O . PHE A 1 79 ? -49.449 -16.156 19.981 1.00 10.41 79 PHE A O 1
ATOM 590 N N . VAL A 1 80 ? -47.717 -15.238 18.883 1.00 9.99 80 VAL A N 1
ATOM 591 C CA . VAL A 1 80 ? -46.890 -15.114 20.081 1.00 11.15 80 VAL A CA 1
ATOM 592 C C . VAL A 1 80 ? -47.173 -13.803 20.813 1.00 11.97 80 VAL A C 1
ATOM 593 O O . VAL A 1 80 ? -47.498 -13.811 21.996 1.00 14.82 80 VAL A O 1
ATOM 597 N N . ASN A 1 81 ? -47.068 -12.679 20.114 1.00 12.23 81 ASN A N 1
ATOM 598 C CA . ASN A 1 81 ? -47.313 -11.389 20.747 1.00 13.84 81 ASN A CA 1
ATOM 599 C C . ASN A 1 81 ? -48.435 -10.576 20.112 1.00 15.13 81 ASN A C 1
ATOM 600 O O . ASN A 1 81 ? -48.879 -9.580 20.679 1.00 17.58 81 ASN A O 1
ATOM 605 N N . GLY A 1 82 ? -48.891 -10.996 18.938 1.00 15.24 82 GLY A N 1
ATOM 606 C CA . GLY A 1 82 ? -49.969 -10.293 18.262 1.00 13.98 82 GLY A CA 1
ATOM 607 C C . GLY A 1 82 ? -49.679 -8.858 17.853 1.00 14.30 82 GLY A C 1
ATOM 608 O O . GLY A 1 82 ? -50.607 -8.080 17.644 1.00 14.38 82 GLY A O 1
ATOM 609 N N . ASP A 1 83 ? -48.406 -8.499 17.719 1.00 14.26 83 ASP A N 1
ATOM 610 C CA . ASP A 1 83 ? -48.059 -7.133 17.344 1.00 13.88 83 ASP A CA 1
ATOM 611 C C . ASP A 1 83 ? -46.917 -7.030 16.341 1.00 14.79 83 ASP A C 1
ATOM 612 O O . ASP A 1 83 ? -46.457 -5.929 16.036 1.00 16.32 83 ASP A O 1
ATOM 617 N N . GLY A 1 84 ? -46.449 -8.168 15.840 1.00 14.46 84 GLY A N 1
ATOM 618 C CA . GLY A 1 84 ? -45.369 -8.149 14.870 1.00 14.75 84 GLY A CA 1
ATOM 619 C C . GLY A 1 84 ? -43.980 -8.412 15.427 1.00 16.63 84 GLY A C 1
ATOM 620 O O . GLY A 1 84 ? -43.021 -8.527 14.660 1.00 15.16 84 GLY A O 1
ATOM 621 N N . THR A 1 85 ? -43.857 -8.505 16.751 1.00 15.76 85 THR A N 1
ATOM 622 C CA . THR A 1 85 ? -42.563 -8.764 17.376 0.00 14.83 85 THR A CA 1
ATOM 623 C C . THR A 1 85 ? -42.379 -10.250 17.664 1.00 14.75 85 THR A C 1
ATOM 624 O O . THR A 1 85 ? -41.264 -10.706 17.930 1.00 16.56 85 THR A O 1
ATOM 628 N N . GLY A 1 86 ? -43.474 -11.003 17.606 1.00 14.42 86 GLY A N 1
ATOM 629 C CA . GLY A 1 86 ? -43.424 -12.428 17.894 1.00 11.87 86 GLY A CA 1
ATOM 630 C C . GLY A 1 86 ? -42.737 -13.306 16.863 1.00 12.21 86 GLY A C 1
ATOM 631 O O . GLY A 1 86 ? -42.914 -13.129 15.659 1.00 11.16 86 GLY A O 1
ATOM 632 N N . VAL A 1 87 ? -41.957 -14.269 17.346 1.00 11.17 87 VAL A N 1
ATOM 633 C CA . VAL A 1 87 ? -41.237 -15.190 16.475 1.00 11.65 87 VAL A CA 1
ATOM 634 C C . VAL A 1 87 ? -41.307 -16.610 17.025 1.00 11.84 87 VAL A C 1
ATOM 635 O O . VAL A 1 87 ? -41.008 -16.844 18.189 1.00 13.99 87 VAL A O 1
ATOM 639 N N . ALA A 1 88 ? -41.705 -17.553 16.177 1.00 12.96 88 ALA A N 1
ATOM 640 C CA . ALA A 1 88 ? -41.803 -18.959 16.563 1.00 11.62 88 ALA A CA 1
ATOM 641 C C . ALA A 1 88 ? -41.891 -19.826 15.307 1.00 10.99 88 ALA A C 1
ATOM 642 O O . ALA A 1 88 ? -42.448 -19.404 14.302 1.00 10.32 88 ALA A O 1
ATOM 644 N N . SER A 1 89 ? -41.343 -21.034 15.368 1.00 11.15 89 SER A N 1
ATOM 645 C CA . SER A 1 89 ? -41.378 -21.944 14.225 1.00 12.56 89 SER A CA 1
ATOM 646 C C . SER A 1 89 ? -41.253 -23.377 14.721 1.00 12.67 89 SER A C 1
ATOM 647 O O . SER A 1 89 ? -40.857 -23.612 15.861 1.00 13.08 89 SER A O 1
ATOM 650 N N . ILE A 1 90 ? -41.573 -24.331 13.853 1.00 14.02 90 ILE A N 1
ATOM 651 C CA . ILE A 1 90 ? -41.494 -25.739 14.218 1.00 14.74 90 ILE A CA 1
ATOM 652 C C . ILE A 1 90 ? -40.046 -26.196 14.248 1.00 15.16 90 ILE A C 1
ATOM 653 O O . ILE A 1 90 ? -39.757 -27.336 14.599 1.00 16.52 90 ILE A O 1
ATOM 658 N N . TYR A 1 91 ? -39.138 -25.304 13.872 1.00 14.95 91 TYR A N 1
ATOM 659 C CA . TYR A 1 91 ? -37.723 -25.635 13.867 1.00 15.79 91 TYR A CA 1
ATOM 660 C C . TYR A 1 91 ? -37.051 -25.027 15.098 1.00 15.19 91 TYR A C 1
ATOM 661 O O . TYR A 1 91 ? -35.840 -25.142 15.276 1.00 13.10 91 TYR A O 1
ATOM 670 N N . ARG A 1 92 ? -37.862 -24.389 15.941 1.00 14.78 92 ARG A N 1
ATOM 671 C CA . ARG A 1 92 ? -37.391 -23.752 17.171 1.00 15.83 92 ARG A CA 1
ATOM 672 C C . ARG A 1 92 ? -36.660 -22.449 16.866 1.00 16.16 92 ARG A C 1
ATOM 673 O O . ARG A 1 92 ? -35.516 -22.460 16.414 1.00 14.86 92 ARG A O 1
ATOM 681 N N . GLY A 1 93 ? -37.328 -21.328 17.118 1.00 16.27 93 GLY A N 1
ATOM 682 C CA . GLY A 1 93 ? -36.719 -20.041 16.856 0.00 16.22 93 GLY A CA 1
ATOM 683 C C . GLY A 1 93 ? -36.746 -19.719 15.376 1.00 16.46 93 GLY A C 1
ATOM 684 O O . GLY A 1 93 ? -37.335 -20.460 14.584 1.00 17.20 93 GLY A O 1
ATOM 685 N N . PRO A 1 94 ? -36.109 -18.619 14.964 1.00 14.82 94 PRO A N 1
ATOM 686 C CA . PRO A 1 94 ? -36.091 -18.237 13.552 1.00 15.01 94 PRO A CA 1
ATOM 687 C C . PRO A 1 94 ? -35.345 -19.244 12.682 1.00 14.56 94 PRO A C 1
ATOM 688 O O . PRO A 1 94 ? -34.414 -19.895 13.147 1.00 12.92 94 PRO A O 1
ATOM 692 N N . PHE A 1 95 ? -35.770 -19.388 11.427 1.00 13.91 95 PHE A N 1
ATOM 693 C CA . PHE A 1 95 ? -35.092 -20.299 10.515 1.00 13.08 95 PHE A CA 1
ATOM 694 C C . PHE A 1 95 ? -34.712 -19.596 9.220 1.00 13.95 95 PHE A C 1
ATOM 695 O O . PHE A 1 95 ? -35.279 -18.559 8.872 1.00 14.26 95 PHE A O 1
ATOM 703 N N . ALA A 1 96 ? -33.737 -20.173 8.524 1.00 13.08 96 ALA A N 1
ATOM 704 C CA . ALA A 1 96 ? -33.195 -19.629 7.285 1.00 13.04 96 ALA A CA 1
ATOM 705 C C . ALA A 1 96 ? -34.171 -19.446 6.130 1.00 12.97 96 ALA A C 1
ATOM 706 O O . ALA A 1 96 ? -35.208 -20.101 6.061 1.00 13.27 96 ALA A O 1
ATOM 708 N N . ASP A 1 97 ? -33.819 -18.538 5.222 1.00 11.89 97 ASP A N 1
ATOM 709 C CA . ASP A 1 97 ? -34.627 -18.293 4.037 1.00 12.41 97 ASP A CA 1
ATOM 710 C C . ASP A 1 97 ? -34.348 -19.509 3.155 1.00 12.62 97 ASP A C 1
ATOM 711 O O . ASP A 1 97 ? -33.236 -19.673 2.653 1.00 14.45 97 ASP A O 1
ATOM 716 N N . GLU A 1 98 ? -35.343 -20.371 2.980 1.00 11.98 98 GLU A N 1
ATOM 717 C CA . GLU A 1 98 ? -35.162 -21.576 2.179 1.00 11.06 98 GLU A CA 1
ATOM 718 C C . GLU A 1 98 ? -34.628 -21.249 0.786 1.00 11.47 98 GLU A C 1
ATOM 719 O O . GLU A 1 98 ? -33.604 -21.786 0.368 1.00 9.97 98 GLU A O 1
ATOM 725 N N . ASN A 1 99 ? -35.328 -20.380 0.067 1.00 9.42 99 ASN A N 1
ATOM 726 C CA . ASN A 1 99 ? -34.890 -19.948 -1.255 1.00 10.82 99 ASN A CA 1
ATOM 727 C C . ASN A 1 99 ? -35.801 -18.830 -1.743 1.00 10.48 99 ASN A C 1
ATOM 728 O O . ASN A 1 99 ? -36.822 -18.542 -1.128 1.00 11.37 99 ASN A O 1
ATOM 733 N N . PHE A 1 100 ? -35.423 -18.191 -2.842 1.00 10.93 100 PHE A N 1
ATOM 734 C CA . PHE A 1 100 ? -36.207 -17.095 -3.396 1.00 8.49 100 PHE A CA 1
ATOM 735 C C . PHE A 1 100 ? -36.610 -17.410 -4.833 1.00 9.44 100 PHE A C 1
ATOM 736 O O . PHE A 1 100 ? -36.564 -16.550 -5.718 1.00 9.47 100 PHE A O 1
ATOM 744 N N . LYS A 1 101 ? -37.015 -18.656 -5.057 1.00 8.89 101 LYS A N 1
ATOM 745 C CA . LYS A 1 101 ? -37.418 -19.099 -6.385 1.00 8.23 101 LYS A CA 1
ATOM 746 C C . LYS A 1 101 ? -38.670 -18.387 -6.879 1.00 8.59 101 LYS A C 1
ATOM 747 O O . LYS A 1 101 ? -38.795 -18.083 -8.071 1.00 7.67 101 LYS A O 1
ATOM 753 N N . LEU A 1 102 ? -39.597 -18.125 -5.966 1.00 8.48 102 LEU A N 1
ATOM 754 C CA . LEU A 1 102 ? -40.847 -17.474 -6.330 1.00 9.36 102 LEU A CA 1
ATOM 755 C C . LEU A 1 102 ? -40.851 -15.971 -6.039 1.00 9.62 102 LEU A C 1
ATOM 756 O O . LEU A 1 102 ? -40.208 -15.508 -5.100 1.00 9.38 102 LEU A O 1
ATOM 761 N N . ARG A 1 103 ? -41.588 -15.217 -6.851 1.00 11.69 103 ARG A N 1
ATOM 762 C CA . ARG A 1 103 ? -41.658 -13.766 -6.700 1.00 12.97 103 ARG A CA 1
ATOM 763 C C . ARG A 1 103 ? -43.028 -13.272 -6.265 1.00 11.99 103 ARG A C 1
ATOM 764 O O . ARG A 1 103 ? -44.010 -14.018 -6.295 1.00 8.79 103 ARG A O 1
ATOM 772 N N . HIS A 1 104 ? -43.078 -12.003 -5.861 1.00 11.55 104 HIS A N 1
ATOM 773 C CA . HIS A 1 104 ? -44.324 -11.366 -5.437 1.00 11.22 104 HIS A CA 1
ATOM 774 C C . HIS A 1 104 ? -44.920 -10.736 -6.690 1.00 12.87 104 HIS A C 1
ATOM 775 O O . HIS A 1 104 ? -45.203 -9.537 -6.725 1.00 15.22 104 HIS A O 1
ATOM 782 N N . SER A 1 105 ? -45.113 -11.563 -7.713 1.00 12.37 105 SER A N 1
ATOM 783 C CA . SER A 1 105 ? -45.622 -11.108 -9.000 1.00 12.20 105 SER A CA 1
ATOM 784 C C . SER A 1 105 ? -47.125 -10.866 -9.117 1.00 11.39 105 SER A C 1
ATOM 785 O O . SER A 1 105 ? -47.598 -10.479 -10.181 1.00 10.52 105 SER A O 1
ATOM 788 N N . ALA A 1 106 ? -47.879 -11.073 -8.044 1.00 10.39 106 ALA A N 1
ATOM 789 C CA . ALA A 1 106 ? -49.320 -10.857 -8.119 1.00 12.68 106 ALA A CA 1
ATOM 790 C C . ALA A 1 106 ? -49.994 -10.862 -6.751 1.00 12.67 106 ALA A C 1
ATOM 791 O O . ALA A 1 106 ? -49.401 -11.286 -5.756 1.00 14.03 106 ALA A O 1
ATOM 793 N N . PRO A 1 107 ? -51.243 -10.364 -6.682 1.00 12.58 107 PRO A N 1
ATOM 794 C CA . PRO A 1 107 ? -51.991 -10.326 -5.423 1.00 11.91 107 PRO A CA 1
ATOM 795 C C . PRO A 1 107 ? -52.326 -11.763 -5.045 1.00 11.40 107 PRO A C 1
ATOM 796 O O . PRO A 1 107 ? -52.323 -12.643 -5.907 1.00 11.20 107 PRO A O 1
ATOM 800 N N . GLY A 1 108 ? -52.616 -11.998 -3.771 1.00 8.28 108 GLY A N 1
ATOM 801 C CA . GLY A 1 108 ? -52.971 -13.337 -3.339 1.00 7.58 108 GLY A CA 1
ATOM 802 C C . GLY A 1 108 ? -51.827 -14.264 -2.968 1.00 7.51 108 GLY A C 1
ATOM 803 O O . GLY A 1 108 ? -52.064 -15.406 -2.583 1.00 6.56 108 GLY A O 1
ATOM 804 N N . LEU A 1 109 ? -50.589 -13.791 -3.069 1.00 8.60 109 LEU A N 1
ATOM 805 C CA . LEU A 1 109 ? -49.452 -14.635 -2.725 1.00 9.01 109 LEU A CA 1
ATOM 806 C C . LEU A 1 109 ? -49.127 -14.595 -1.236 1.00 8.72 109 LEU A C 1
ATOM 807 O O . LEU A 1 109 ? -49.288 -13.563 -0.576 1.00 9.04 109 LEU A O 1
ATOM 812 N N . LEU A 1 110 ? -48.687 -15.735 -0.714 1.00 8.09 110 LEU A N 1
ATOM 813 C CA . LEU A 1 110 ? -48.294 -15.857 0.685 1.00 7.63 110 LEU A CA 1
ATOM 814 C C . LEU A 1 110 ? -46.780 -15.751 0.752 1.00 7.19 110 LEU A C 1
ATOM 815 O O . LEU A 1 110 ? -46.058 -16.445 0.025 1.00 7.63 110 LEU A O 1
ATOM 820 N N . SER A 1 111 ? -46.298 -14.891 1.636 1.00 7.44 111 SER A N 1
ATOM 821 C CA . SER A 1 111 ? -44.870 -14.675 1.771 1.00 6.68 111 SER A CA 1
ATOM 822 C C . SER A 1 111 ? -44.495 -14.504 3.242 1.00 7.65 111 SER A C 1
ATOM 823 O O . SER A 1 111 ? -45.273 -13.966 4.033 1.00 8.87 111 SER A O 1
ATOM 826 N N . MET A 1 112 ? -43.302 -14.966 3.605 1.00 6.54 112 MET A N 1
ATOM 827 C CA . MET A 1 112 ? -42.836 -14.872 4.988 1.00 5.70 112 MET A CA 1
ATOM 828 C C . MET A 1 112 ? -42.353 -13.487 5.388 1.00 6.32 112 MET A C 1
ATOM 829 O O . MET A 1 112 ? -41.510 -12.887 4.714 1.00 2.14 112 MET A O 1
ATOM 834 N N . ALA A 1 113 ? -42.890 -12.985 6.496 1.00 8.71 113 ALA A N 1
ATOM 835 C CA . ALA A 1 113 ? -42.474 -11.690 7.013 1.00 10.96 113 ALA A CA 1
ATOM 836 C C . ALA A 1 113 ? -41.170 -11.986 7.740 1.00 11.99 113 ALA A C 1
ATOM 837 O O . ALA A 1 113 ? -40.901 -13.138 8.075 1.00 13.36 113 ALA A O 1
ATOM 839 N N . ASN A 1 114 ? -40.348 -10.969 7.967 1.00 12.12 114 ASN A N 1
ATOM 840 C CA . ASN A 1 114 ? -39.086 -11.181 8.670 1.00 12.58 114 ASN A CA 1
ATOM 841 C C . ASN A 1 114 ? -38.484 -9.859 9.109 1.00 12.92 114 ASN A C 1
ATOM 842 O O . ASN A 1 114 ? -39.068 -8.794 8.888 1.00 13.94 114 ASN A O 1
ATOM 847 N N . SER A 1 115 ? -37.317 -9.936 9.737 1.00 13.33 115 SER A N 1
ATOM 848 C CA . SER A 1 115 ? -36.623 -8.752 10.220 1.00 14.30 115 SER A CA 1
ATOM 849 C C . SER A 1 115 ? -35.172 -8.785 9.772 1.00 14.63 115 SER A C 1
ATOM 850 O O . SER A 1 115 ? -34.276 -8.364 10.501 1.00 16.65 115 SER A O 1
ATOM 853 N N . GLY A 1 116 ? -34.952 -9.282 8.561 1.00 14.35 116 GLY A N 1
ATOM 854 C CA . GLY A 1 116 ? -33.611 -9.378 8.026 1.00 14.47 116 GLY A CA 1
ATOM 855 C C . GLY A 1 116 ? -33.364 -10.791 7.535 1.00 16.17 116 GLY A C 1
ATOM 856 O O . GLY A 1 116 ? -34.240 -11.649 7.664 1.00 14.11 116 GLY A O 1
ATOM 857 N N . PRO A 1 117 ? -32.180 -11.067 6.966 1.00 17.02 117 PRO A N 1
ATOM 858 C CA . PRO A 1 117 ? -31.823 -12.392 6.453 1.00 17.06 117 PRO A CA 1
ATOM 859 C C . PRO A 1 117 ? -32.019 -13.519 7.467 1.00 17.28 117 PRO A C 1
ATOM 860 O O . PRO A 1 117 ? -31.654 -13.391 8.635 1.00 17.77 117 PRO A O 1
ATOM 864 N N . SER A 1 118 ? -32.602 -14.622 7.007 1.00 16.58 118 SER A N 1
ATOM 865 C CA . SER A 1 118 ? -32.824 -15.793 7.849 1.00 17.51 118 SER A CA 1
ATOM 866 C C . SER A 1 118 ? -33.433 -15.499 9.218 1.00 17.36 118 SER A C 1
ATOM 867 O O . SER A 1 118 ? -32.862 -15.865 10.246 1.00 17.69 118 SER A O 1
ATOM 870 N N . THR A 1 119 ? -34.586 -14.841 9.234 1.00 15.30 119 THR A N 1
ATOM 871 C CA . THR A 1 119 ? -35.256 -14.538 10.488 1.00 15.54 119 THR A CA 1
ATOM 872 C C . THR A 1 119 ? -36.722 -14.952 10.426 1.00 14.75 119 THR A C 1
ATOM 873 O O . THR A 1 119 ? -37.556 -14.433 11.170 1.00 15.74 119 THR A O 1
ATOM 877 N N . ASN A 1 120 ? -37.022 -15.899 9.540 1.00 13.47 120 ASN A N 1
ATOM 878 C CA . ASN A 1 120 ? -38.384 -16.406 9.358 1.00 12.31 120 ASN A CA 1
ATOM 879 C C . ASN A 1 120 ? -38.929 -17.035 10.639 1.00 11.54 120 ASN A C 1
ATOM 880 O O . ASN A 1 120 ? -38.199 -17.701 11.374 1.00 14.57 120 ASN A O 1
ATOM 885 N N . GLY A 1 121 ? -40.214 -16.829 10.905 1.00 11.98 121 GLY A N 1
ATOM 886 C CA . GLY A 1 121 ? -40.807 -17.389 12.108 1.00 9.25 121 GLY A CA 1
ATOM 887 C C . GLY A 1 121 ? -42.192 -17.954 11.890 1.00 8.40 121 GLY A C 1
ATOM 888 O O . GLY A 1 121 ? -42.346 -19.052 11.361 1.00 7.49 121 GLY A O 1
ATOM 889 N N . CYS A 1 122 ? -43.205 -17.202 12.303 1.00 7.37 122 CYS A N 1
ATOM 890 C CA . CYS A 1 122 ? -44.583 -17.627 12.149 1.00 7.70 122 CYS A CA 1
ATOM 891 C C . CYS A 1 122 ? -45.375 -16.545 11.428 1.00 8.04 122 CYS A C 1
ATOM 892 O O . CYS A 1 122 ? -46.433 -16.807 10.863 1.00 8.53 122 CYS A O 1
ATOM 895 N N . GLN A 1 123 ? -44.848 -15.327 11.443 1.00 8.81 123 GLN A N 1
ATOM 896 C CA . GLN A 1 123 ? -45.506 -14.206 10.784 1.00 7.82 123 GLN A CA 1
ATOM 897 C C . GLN A 1 123 ? -45.395 -14.269 9.268 1.00 8.41 123 GLN A C 1
ATOM 898 O O . GLN A 1 123 ? -44.346 -14.602 8.712 1.00 5.40 123 GLN A O 1
ATOM 904 N N . PHE A 1 124 ? -46.490 -13.919 8.604 1.00 9.49 124 PHE A N 1
ATOM 905 C CA . PHE A 1 124 ? -46.552 -13.951 7.154 1.00 8.87 124 PHE A CA 1
ATOM 906 C C . PHE A 1 124 ? -47.394 -12.792 6.662 1.00 9.90 124 PHE A C 1
ATOM 907 O O . PHE A 1 124 ? -48.029 -12.089 7.449 1.00 6.99 124 PHE A O 1
ATOM 915 N N . PHE A 1 125 ? -47.403 -12.598 5.350 1.00 9.04 125 PHE A N 1
ATOM 916 C CA . PHE A 1 125 ? -48.249 -11.574 4.775 1.00 8.42 125 PHE A CA 1
ATOM 917 C C . PHE A 1 125 ? -48.814 -12.071 3.456 1.00 9.29 125 PHE A C 1
ATOM 918 O O . PHE A 1 125 ? -48.291 -13.011 2.850 1.00 8.40 125 PHE A O 1
ATOM 926 N N . ILE A 1 126 ? -49.918 -11.461 3.048 1.00 9.08 126 ILE A N 1
ATOM 927 C CA . ILE A 1 126 ? -50.579 -11.806 1.801 1.00 9.69 126 ILE A CA 1
ATOM 928 C C . ILE A 1 126 ? -50.494 -10.563 0.945 1.00 8.93 126 ILE A C 1
ATOM 929 O O . ILE A 1 126 ? -50.856 -9.475 1.394 1.00 9.48 126 ILE A O 1
ATOM 934 N N . THR A 1 127 ? -50.005 -10.719 -0.278 1.00 8.09 127 THR A N 1
ATOM 935 C CA . THR A 1 127 ? -49.869 -9.589 -1.185 1.00 8.19 127 THR A CA 1
ATOM 936 C C . THR A 1 127 ? -51.218 -9.096 -1.690 1.00 8.50 127 THR A C 1
ATOM 937 O O . THR A 1 127 ? -52.121 -9.886 -1.973 1.00 9.23 127 THR A O 1
ATOM 941 N N . CYS A 1 128 ? -51.344 -7.778 -1.795 1.00 8.92 128 CYS A N 1
ATOM 942 C CA . CYS A 1 128 ? -52.565 -7.143 -2.273 1.00 8.71 128 CYS A CA 1
ATOM 943 C C . CYS A 1 128 ? -52.322 -6.542 -3.654 1.00 10.53 128 CYS A C 1
ATOM 944 O O . CYS A 1 128 ? -53.244 -6.061 -4.307 1.00 12.25 128 CYS A O 1
ATOM 947 N N . SER A 1 129 ? -51.062 -6.579 -4.077 1.00 12.02 129 SER A N 1
ATOM 948 C CA . SER A 1 129 ? -50.622 -6.082 -5.377 1.00 13.25 129 SER A CA 1
ATOM 949 C C . SER A 1 129 ? -49.285 -6.747 -5.671 1.00 12.62 129 SER A C 1
ATOM 950 O O . SER A 1 129 ? -48.828 -7.585 -4.896 1.00 10.47 129 SER A O 1
ATOM 953 N N . LYS A 1 130 ? -48.666 -6.385 -6.790 1.00 14.17 130 LYS A N 1
ATOM 954 C CA . LYS A 1 130 ? -47.365 -6.942 -7.142 1.00 16.37 130 LYS A CA 1
ATOM 955 C C . LYS A 1 130 ? -46.337 -6.218 -6.274 1.00 17.06 130 LYS A C 1
ATOM 956 O O . LYS A 1 130 ? -46.350 -4.994 -6.194 1.00 19.33 130 LYS A O 1
ATOM 962 N N . CYS A 1 131 ? -45.460 -6.970 -5.618 1.00 15.86 131 CYS A N 1
ATOM 963 C CA . CYS A 1 131 ? -44.445 -6.372 -4.755 1.00 17.80 131 CYS A CA 1
ATOM 964 C C . CYS A 1 131 ? -43.047 -6.699 -5.245 1.00 16.51 131 CYS A C 1
ATOM 965 O O . CYS A 1 131 ? -42.292 -7.396 -4.572 1.00 17.11 131 CYS A O 1
ATOM 968 N N . ASP A 1 132 ? -42.710 -6.181 -6.421 1.00 16.97 132 ASP A N 1
ATOM 969 C CA . ASP A 1 132 ? -41.406 -6.411 -7.043 1.00 16.59 132 ASP A CA 1
ATOM 970 C C . ASP A 1 132 ? -40.215 -6.188 -6.115 1.00 14.80 132 ASP A C 1
ATOM 971 O O . ASP A 1 132 ? -39.314 -7.027 -6.027 1.00 14.31 132 ASP A O 1
ATOM 976 N N . TRP A 1 133 ? -40.214 -5.045 -5.436 1.00 13.43 133 TRP A N 1
ATOM 977 C CA . TRP A 1 133 ? -39.112 -4.676 -4.556 1.00 12.98 133 TRP A CA 1
ATOM 978 C C . TRP A 1 133 ? -38.847 -5.657 -3.431 1.00 11.73 133 TRP A C 1
ATOM 979 O O . TRP A 1 133 ? -37.806 -5.586 -2.788 1.00 11.19 133 TRP A O 1
ATOM 990 N N . LEU A 1 134 ? -39.770 -6.586 -3.202 1.00 12.00 134 LEU A N 1
ATOM 991 C CA . LEU A 1 134 ? -39.584 -7.549 -2.125 1.00 12.25 134 LEU A CA 1
ATOM 992 C C . LEU A 1 134 ? -38.961 -8.874 -2.565 1.00 13.18 134 LEU A C 1
ATOM 993 O O . LEU A 1 134 ? -38.619 -9.708 -1.723 1.00 12.79 134 LEU A O 1
ATOM 998 N N . ASP A 1 135 ? -38.798 -9.071 -3.871 1.00 12.11 135 ASP A N 1
ATOM 999 C CA . ASP A 1 135 ? -38.203 -10.313 -4.357 1.00 13.05 135 ASP A CA 1
ATOM 1000 C C . ASP A 1 135 ? -36.767 -10.482 -3.861 1.00 13.29 135 ASP A C 1
ATOM 1001 O O . ASP A 1 135 ? -35.948 -9.564 -3.957 1.00 13.68 135 ASP A O 1
ATOM 1006 N N . GLY A 1 136 ? -36.466 -11.664 -3.334 1.00 12.61 136 GLY A N 1
ATOM 1007 C CA . GLY A 1 136 ? -35.132 -11.933 -2.832 1.00 10.90 136 GLY A CA 1
ATOM 1008 C C . GLY A 1 136 ? -34.950 -11.583 -1.363 1.00 12.68 136 GLY A C 1
ATOM 1009 O O . GLY A 1 136 ? -33.958 -11.978 -0.757 1.00 14.68 136 GLY A O 1
ATOM 1010 N N . LYS A 1 137 ? -35.902 -10.847 -0.791 1.00 12.93 137 LYS A N 1
ATOM 1011 C CA . LYS A 1 137 ? -35.844 -10.442 0.616 1.00 13.30 137 LYS A CA 1
ATOM 1012 C C . LYS A 1 137 ? -36.807 -11.267 1.475 1.00 12.68 137 LYS A C 1
ATOM 1013 O O . LYS A 1 137 ? -36.550 -11.500 2.659 1.00 14.22 137 LYS A O 1
ATOM 1019 N N . HIS A 1 138 ? -37.923 -11.682 0.880 1.00 9.94 138 HIS A N 1
ATOM 1020 C CA . HIS A 1 138 ? -38.934 -12.476 1.583 1.00 9.00 138 HIS A CA 1
ATOM 1021 C C . HIS A 1 138 ? -39.278 -13.731 0.789 1.00 8.98 138 HIS A C 1
ATOM 1022 O O . HIS A 1 138 ? -39.480 -13.684 -0.425 1.00 8.61 138 HIS A O 1
ATOM 1029 N N . VAL A 1 139 ? -39.363 -14.852 1.489 1.00 9.13 139 VAL A N 1
ATOM 1030 C CA . VAL A 1 139 ? -39.664 -16.120 0.850 1.00 9.81 139 VAL A CA 1
ATOM 1031 C C . VAL A 1 139 ? -41.141 -16.300 0.527 1.00 9.29 139 VAL A C 1
ATOM 1032 O O . VAL A 1 139 ? -41.987 -16.383 1.422 1.00 10.54 139 VAL A O 1
ATOM 1036 N N . VAL A 1 140 ? -41.447 -16.363 -0.761 1.00 8.67 140 VAL A N 1
ATOM 1037 C CA . VAL A 1 140 ? -42.820 -16.572 -1.207 1.00 7.13 140 VAL A CA 1
ATOM 1038 C C . VAL A 1 140 ? -43.075 -18.077 -1.080 1.00 7.43 140 VAL A C 1
ATOM 1039 O O . VAL A 1 140 ? -42.319 -18.879 -1.624 1.00 4.83 140 VAL A O 1
ATOM 1043 N N . PHE A 1 141 ? -44.133 -18.466 -0.370 1.00 8.40 141 PHE A N 1
ATOM 1044 C CA . PHE A 1 141 ? -44.393 -19.889 -0.178 1.00 8.36 141 PHE A CA 1
ATOM 1045 C C . PHE A 1 141 ? -45.791 -20.399 -0.512 1.00 8.82 141 PHE A C 1
ATOM 1046 O O . PHE A 1 141 ? -46.046 -21.592 -0.394 1.00 7.85 141 PHE A O 1
ATOM 1054 N N . GLY A 1 142 ? -46.703 -19.520 -0.909 1.00 9.20 142 GLY A N 1
ATOM 1055 C CA . GLY A 1 142 ? -48.039 -19.993 -1.230 1.00 9.42 142 GLY A CA 1
ATOM 1056 C C . GLY A 1 142 ? -48.938 -18.958 -1.875 1.00 10.01 142 GLY A C 1
ATOM 1057 O O . GLY A 1 142 ? -48.543 -17.807 -2.062 1.00 8.36 142 GLY A O 1
ATOM 1058 N N . LYS A 1 143 ? -50.153 -19.366 -2.223 1.00 9.42 143 LYS A N 1
ATOM 1059 C CA . LYS A 1 143 ? -51.097 -18.437 -2.831 1.00 11.53 143 LYS A CA 1
ATOM 1060 C C . LYS A 1 143 ? -52.536 -18.826 -2.551 1.00 10.64 143 LYS A C 1
ATOM 1061 O O . LYS A 1 143 ? -52.850 -20.004 -2.344 1.00 10.31 143 LYS A O 1
ATOM 1067 N N . ILE A 1 144 ? -53.405 -17.821 -2.537 1.00 9.35 144 ILE A N 1
ATOM 1068 C CA . ILE A 1 144 ? -54.824 -18.030 -2.306 1.00 10.08 144 ILE A CA 1
ATOM 1069 C C . ILE A 1 144 ? -55.397 -18.680 -3.560 1.00 10.40 144 ILE A C 1
ATOM 1070 O O . ILE A 1 144 ? -55.141 -18.215 -4.670 1.00 10.53 144 ILE A O 1
ATOM 1075 N N . ILE A 1 145 ? -56.149 -19.762 -3.390 1.00 9.81 145 ILE A N 1
ATOM 1076 C CA . ILE A 1 145 ? -56.754 -20.437 -4.534 1.00 10.74 145 ILE A CA 1
ATOM 1077 C C . ILE A 1 145 ? -58.264 -20.257 -4.493 1.00 11.35 145 ILE A C 1
ATOM 1078 O O . ILE A 1 145 ? -58.956 -20.551 -5.456 1.00 11.06 145 ILE A O 1
ATOM 1083 N N . ASP A 1 146 ? -58.766 -19.768 -3.365 1.00 13.31 146 ASP A N 1
ATOM 1084 C CA . ASP A 1 146 ? -60.193 -19.523 -3.205 1.00 14.03 146 ASP A CA 1
ATOM 1085 C C . ASP A 1 146 ? -60.397 -18.583 -2.028 1.00 12.90 146 ASP A C 1
ATOM 1086 O O . ASP A 1 146 ? -59.764 -18.742 -0.982 1.00 14.29 146 ASP A O 1
ATOM 1091 N N . GLY A 1 147 ? -61.272 -17.598 -2.200 1.00 12.10 147 GLY A N 1
ATOM 1092 C CA . GLY A 1 147 ? -61.531 -16.651 -1.131 1.00 10.18 147 GLY A CA 1
ATOM 1093 C C . GLY A 1 147 ? -60.779 -15.340 -1.283 1.00 11.22 147 GLY A C 1
ATOM 1094 O O . GLY A 1 147 ? -60.526 -14.633 -0.303 1.00 12.22 147 GLY A O 1
ATOM 1095 N N . LEU A 1 148 ? -60.405 -15.014 -2.514 1.00 11.28 148 LEU A N 1
ATOM 1096 C CA . LEU A 1 148 ? -59.698 -13.770 -2.788 1.00 11.64 148 LEU A CA 1
ATOM 1097 C C . LEU A 1 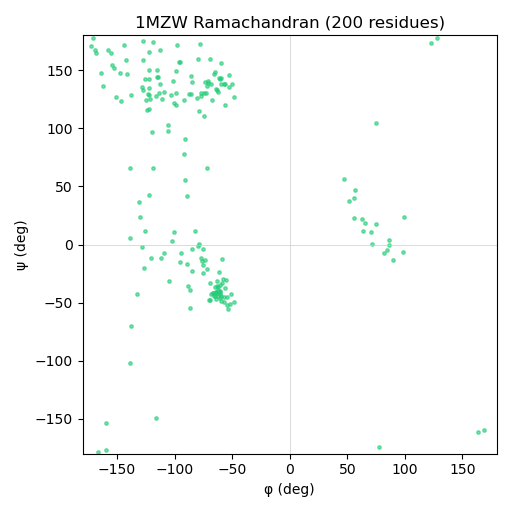148 ? -60.560 -12.627 -2.233 1.00 12.07 148 LEU A C 1
ATOM 1098 O O . LEU A 1 148 ? -60.049 -11.592 -1.786 1.00 10.59 148 LEU A O 1
ATOM 1103 N N . LEU A 1 149 ? -61.873 -12.843 -2.246 1.00 8.87 149 LEU A N 1
ATOM 1104 C CA . LEU A 1 149 ? -62.832 -11.859 -1.745 1.00 9.20 149 LEU A CA 1
ATOM 1105 C C . LEU A 1 149 ? -62.605 -11.566 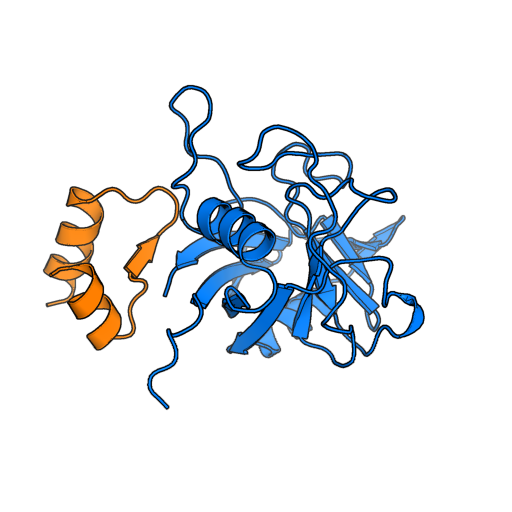-0.265 1.00 7.53 149 LEU A C 1
ATOM 1106 O O . LEU A 1 149 ? -62.712 -10.418 0.166 1.00 8.03 149 LEU A O 1
ATOM 1111 N N . VAL A 1 150 ? -62.313 -12.605 0.515 1.00 7.45 150 VAL A N 1
ATOM 1112 C CA . VAL A 1 150 ? -62.064 -12.437 1.939 0.00 9.45 150 VAL A CA 1
ATOM 1113 C C . VAL A 1 150 ? -60.831 -11.564 2.128 1.00 10.23 150 VAL A C 1
ATOM 1114 O O . VAL A 1 150 ? -60.804 -10.689 2.993 1.00 10.46 150 VAL A O 1
ATOM 1118 N N . MET A 1 151 ? -59.810 -11.804 1.310 1.00 9.53 151 MET A N 1
ATOM 1119 C CA . MET A 1 151 ? -58.585 -11.021 1.393 1.00 10.34 151 MET A CA 1
ATOM 1120 C C . MET A 1 151 ? -58.868 -9.550 1.085 1.00 9.15 151 MET A C 1
ATOM 1121 O O . MET A 1 151 ? -58.306 -8.657 1.721 1.00 10.10 151 MET A O 1
ATOM 1126 N N . ARG A 1 152 ? -59.739 -9.293 0.112 1.00 7.42 152 ARG A N 1
ATOM 1127 C CA . ARG A 1 152 ? -60.078 -7.916 -0.227 1.00 8.20 152 ARG A CA 1
ATOM 1128 C C . ARG A 1 152 ? -60.894 -7.283 0.904 1.00 7.84 152 ARG A C 1
ATOM 1129 O O . ARG A 1 152 ? -60.775 -6.088 1.160 1.00 8.18 152 ARG A O 1
ATOM 1137 N N . LYS A 1 153 ? -61.718 -8.077 1.586 1.00 8.68 153 LYS A N 1
ATOM 1138 C CA . LYS A 1 153 ? -62.504 -7.545 2.701 1.00 10.34 153 LYS A CA 1
ATOM 1139 C C . LYS A 1 153 ? -61.522 -7.128 3.788 1.00 10.64 153 LYS A C 1
ATOM 1140 O O . LYS A 1 153 ? -61.649 -6.054 4.386 1.00 8.82 153 LYS A O 1
ATOM 1146 N N . ILE A 1 154 ? -60.546 -7.999 4.038 1.00 9.55 154 ILE A N 1
ATOM 1147 C CA . ILE A 1 154 ? -59.525 -7.740 5.042 1.00 10.24 154 ILE A CA 1
ATOM 1148 C C . ILE A 1 154 ? -58.758 -6.487 4.663 1.00 10.15 154 ILE A C 1
ATOM 1149 O O . ILE A 1 154 ? -58.523 -5.614 5.498 1.00 10.58 154 ILE A O 1
ATOM 1154 N N . GLU A 1 155 ? -58.380 -6.402 3.394 1.00 10.17 155 GLU A N 1
ATOM 1155 C CA . GLU A 1 155 ? -57.626 -5.260 2.896 1.00 11.65 155 GLU A CA 1
ATOM 1156 C C . GLU A 1 155 ? -58.354 -3.923 3.076 1.00 11.30 155 GLU A C 1
ATOM 1157 O O . GLU A 1 155 ? -57.716 -2.898 3.298 1.00 9.04 155 GLU A O 1
ATOM 1163 N N . ASN A 1 156 ? -59.683 -3.932 2.996 1.00 13.30 156 ASN A N 1
ATOM 1164 C CA . ASN A 1 156 ? -60.454 -2.698 3.135 1.00 15.14 156 ASN A CA 1
ATOM 1165 C C . ASN A 1 156 ? -60.785 -2.284 4.563 1.00 15.91 156 ASN A C 1
ATOM 1166 O O . ASN A 1 156 ? -61.373 -1.223 4.777 1.00 17.24 156 ASN A O 1
ATOM 1171 N N . VAL A 1 157 ? -60.420 -3.110 5.538 1.00 15.95 157 VAL A N 1
ATOM 1172 C CA . VAL A 1 157 ? -60.697 -2.786 6.934 1.00 15.80 157 VAL A CA 1
ATOM 1173 C C . VAL A 1 157 ? -60.079 -1.426 7.268 1.00 15.56 157 VAL A C 1
ATOM 1174 O O . VAL A 1 157 ? -58.962 -1.126 6.848 1.00 15.65 157 VAL A O 1
ATOM 1178 N N . PRO A 1 158 ? -60.807 -0.578 8.009 1.00 15.09 158 PRO A N 1
ATOM 1179 C CA . PRO A 1 158 ? -60.281 0.742 8.377 1.00 13.67 158 PRO A CA 1
ATOM 1180 C C . PRO A 1 158 ? -59.124 0.583 9.363 1.00 14.82 158 PRO A C 1
ATOM 1181 O O . PRO A 1 158 ? -59.195 -0.239 10.283 1.00 15.13 158 PRO A O 1
ATOM 1185 N N . THR A 1 159 ? -58.059 1.357 9.182 1.00 13.72 159 THR A N 1
ATOM 1186 C CA . THR A 1 159 ? -56.912 1.255 10.082 1.00 13.08 159 THR A CA 1
ATOM 1187 C C . THR A 1 159 ? -56.585 2.573 10.766 1.00 12.70 159 THR A C 1
ATOM 1188 O O . THR A 1 159 ? -57.064 3.631 10.367 1.00 10.53 159 THR A O 1
ATOM 1192 N N . GLY A 1 160 ? -55.758 2.491 11.802 1.00 13.96 160 GLY A N 1
ATOM 1193 C CA . GLY A 1 160 ? -55.341 3.676 12.528 1.00 16.38 160 GLY A CA 1
ATOM 1194 C C . GLY A 1 160 ? -53.843 3.838 12.354 1.00 18.46 160 GLY A C 1
ATOM 1195 O O . GLY A 1 160 ? -53.304 3.455 11.315 1.00 18.17 160 GLY A O 1
ATOM 1196 N N . PRO A 1 161 ? -53.135 4.400 13.345 1.00 20.13 161 PRO A N 1
ATOM 1197 C CA . PRO A 1 161 ? -51.684 4.579 13.237 1.00 19.68 161 PRO A CA 1
ATOM 1198 C C . PRO A 1 161 ? -50.959 3.275 12.884 1.00 19.03 161 PRO A C 1
ATOM 1199 O O . PRO A 1 161 ? -51.369 2.195 13.308 1.00 16.67 161 PRO A O 1
ATOM 1203 N N . ASN A 1 162 ? -49.884 3.392 12.109 1.00 18.11 162 ASN A N 1
ATOM 1204 C CA . ASN A 1 162 ? -49.083 2.245 11.691 1.00 17.14 162 ASN A CA 1
ATOM 1205 C C . ASN A 1 162 ? -49.936 1.198 10.976 1.00 14.86 162 ASN A C 1
ATOM 1206 O O . ASN A 1 162 ? -49.575 0.026 10.912 1.00 14.46 162 ASN A O 1
ATOM 1211 N N . ASN A 1 163 ? -51.064 1.647 10.435 1.00 12.92 163 ASN A N 1
ATOM 1212 C CA . ASN A 1 163 ? -52.011 0.798 9.720 1.00 13.60 163 ASN A CA 1
ATOM 1213 C C . ASN A 1 163 ? -52.529 -0.406 10.497 1.00 15.07 163 ASN A C 1
ATOM 1214 O O . ASN A 1 163 ? -52.680 -1.499 9.949 1.00 15.15 163 ASN A O 1
ATOM 1219 N N . LYS A 1 164 ? -52.802 -0.198 11.778 1.00 15.80 164 LYS A N 1
ATOM 1220 C CA . LYS A 1 164 ? -53.351 -1.250 12.619 1.00 15.53 164 LYS A CA 1
ATOM 1221 C C . LYS A 1 164 ? -54.867 -1.200 12.434 1.00 13.69 164 LYS A C 1
ATOM 1222 O O . LYS A 1 164 ? -55.473 -0.133 12.528 1.00 13.27 164 LYS A O 1
ATOM 1228 N N . PRO A 1 165 ? -55.499 -2.347 12.141 1.00 13.49 165 PRO A N 1
ATOM 1229 C CA . PRO A 1 165 ? -56.954 -2.349 11.956 1.00 13.23 165 PRO A CA 1
ATOM 1230 C C . PRO A 1 165 ? -57.669 -1.802 13.187 1.00 12.70 165 PRO A C 1
ATOM 1231 O O . PRO A 1 165 ? -57.285 -2.108 14.313 1.00 12.31 165 PRO A O 1
ATOM 1235 N N . LYS A 1 166 ? -58.694 -0.984 12.963 1.00 11.70 166 LYS A N 1
ATOM 1236 C CA . LYS A 1 166 ? -59.473 -0.403 14.049 1.00 13.80 166 LYS A CA 1
ATOM 1237 C C . LYS A 1 166 ? -60.409 -1.451 14.640 1.00 14.23 166 LYS A C 1
ATOM 1238 O O . LYS A 1 166 ? -60.826 -1.341 15.786 1.00 15.03 166 LYS A O 1
ATOM 1244 N N . LEU A 1 167 ? -60.747 -2.454 13.837 1.00 13.71 167 LEU A N 1
ATOM 1245 C CA . LEU A 1 167 ? -61.607 -3.544 14.275 1.00 13.82 167 LEU A CA 1
ATOM 1246 C C . LEU A 1 167 ? -60.752 -4.802 14.226 1.00 12.78 167 LEU A C 1
ATOM 1247 O O . LEU A 1 167 ? -59.835 -4.906 13.413 1.00 12.65 167 LEU A O 1
ATOM 1252 N N . PRO A 1 168 ? -61.041 -5.775 15.097 1.00 12.14 168 PRO A N 1
ATOM 1253 C CA . PRO A 1 168 ? -60.282 -7.029 15.143 1.00 11.60 168 PRO A CA 1
ATOM 1254 C C . PRO A 1 168 ? -60.452 -7.935 13.924 1.00 10.15 168 PRO A C 1
ATOM 1255 O O . PRO A 1 168 ? -61.566 -8.299 13.563 1.00 10.42 168 PRO A O 1
ATOM 1259 N N . VAL A 1 169 ? -59.335 -8.286 13.293 1.00 10.37 169 VAL A N 1
ATOM 1260 C CA . VAL A 1 169 ? -59.339 -9.183 12.145 1.00 10.01 169 VAL A CA 1
ATOM 1261 C C . VAL A 1 169 ? -58.796 -10.481 12.727 1.00 10.99 169 VAL A C 1
ATOM 1262 O O . VAL A 1 169 ? -57.591 -10.618 12.940 1.00 11.88 169 VAL A O 1
ATOM 1266 N N . VAL A 1 170 ? -59.685 -11.433 12.982 1.00 9.86 170 VAL A N 1
ATOM 1267 C CA . VAL A 1 170 ? -59.284 -12.684 13.613 1.00 9.25 170 VAL A CA 1
ATOM 1268 C C . VAL A 1 170 ? -59.431 -13.929 12.762 1.00 10.22 170 VAL A C 1
ATOM 1269 O O . VAL A 1 170 ? -60.358 -14.054 11.958 1.00 10.70 170 VAL A O 1
ATOM 1273 N N . ILE A 1 171 ? -58.499 -14.856 12.933 1.00 10.94 171 ILE A N 1
ATOM 1274 C CA . ILE A 1 171 ? -58.585 -16.118 12.220 1.00 10.19 171 ILE A CA 1
ATOM 1275 C C . ILE A 1 171 ? -59.359 -16.989 13.199 1.00 10.66 171 ILE A C 1
ATOM 1276 O O . ILE A 1 171 ? -58.785 -17.619 14.088 1.00 11.33 171 ILE A O 1
ATOM 1281 N N . SER A 1 172 ? -60.678 -16.973 13.040 1.00 10.26 172 SER A N 1
ATOM 1282 C CA . SER A 1 172 ? -61.596 -17.710 13.900 1.00 9.48 172 SER A CA 1
ATOM 1283 C C . SER A 1 172 ? -61.371 -19.215 13.886 1.00 9.52 172 SER A C 1
ATOM 1284 O O . SER A 1 172 ? -61.551 -19.884 14.900 1.00 10.08 172 SER A O 1
ATOM 1287 N N . GLN A 1 173 ? -60.988 -19.744 12.732 1.00 7.95 173 GLN A N 1
ATOM 1288 C CA . GLN A 1 173 ? -60.740 -21.169 12.596 1.00 9.36 173 GLN A CA 1
ATOM 1289 C C . GLN A 1 173 ? -59.749 -21.403 11.463 1.00 8.02 173 GLN A C 1
ATOM 1290 O O . GLN A 1 173 ? -59.625 -20.582 10.554 1.00 8.73 173 GLN A O 1
ATOM 1296 N N . CYS A 1 174 ? -59.024 -22.510 11.531 1.00 6.72 174 CYS A N 1
ATOM 1297 C CA . CYS A 1 174 ? -58.071 -22.850 10.485 1.00 9.00 174 CYS A CA 1
ATOM 1298 C C . CYS A 1 174 ? -57.809 -24.348 10.513 1.00 7.76 174 CYS A C 1
ATOM 1299 O O . CYS A 1 174 ? -58.194 -25.036 11.458 1.00 7.96 174 CYS A O 1
ATOM 1302 N N . GLY A 1 175 ? -57.168 -24.849 9.465 1.00 9.12 175 GLY A N 1
ATOM 1303 C CA . GLY A 1 175 ? -56.884 -26.268 9.378 1.00 8.69 175 GLY A CA 1
ATOM 1304 C C . GLY A 1 175 ? -56.411 -26.580 7.977 1.00 6.99 175 GLY A C 1
ATOM 1305 O O . GLY A 1 175 ? -55.978 -25.675 7.269 1.00 9.37 175 GLY A O 1
ATOM 1306 N N . GLU A 1 176 ? -56.495 -27.842 7.569 1.00 6.45 176 GLU A N 1
ATOM 1307 C CA . GLU A 1 176 ? -56.046 -28.245 6.236 1.00 8.20 176 GLU A CA 1
ATOM 1308 C C . GLU A 1 176 ? -57.154 -28.901 5.425 1.00 8.99 176 GLU A C 1
ATOM 1309 O O . GLU A 1 176 ? -57.963 -29.654 5.968 1.00 8.26 176 GLU A O 1
ATOM 1315 N N . MET A 1 177 ? -57.178 -28.620 4.124 1.00 8.03 177 MET A N 1
ATOM 1316 C CA . MET A 1 177 ? -58.183 -29.197 3.238 1.00 9.97 177 MET A CA 1
ATOM 1317 C C . MET A 1 177 ? -57.648 -30.484 2.623 1.00 11.02 177 MET A C 1
ATOM 1318 O O . MET A 1 177 ? -58.395 -31.114 1.845 1.00 14.14 177 MET A O 1
ATOM 1324 N N . GLU B 2 1 ? -60.619 -44.669 5.058 1.00 20.39 106 GLU B N 1
ATOM 1325 C CA . GLU B 2 1 ? -59.835 -43.683 5.856 1.00 18.64 106 GLU B CA 1
ATOM 1326 C C . GLU B 2 1 ? -60.605 -42.372 6.002 1.00 18.28 106 GLU B C 1
ATOM 1327 O O . GLU B 2 1 ? -61.155 -41.836 5.036 1.00 16.09 106 GLU B O 1
ATOM 1329 N N . VAL B 2 2 ? -60.634 -41.865 7.228 1.00 16.01 107 VAL B N 1
ATOM 1330 C CA . VAL B 2 2 ? -61.347 -40.642 7.553 1.00 14.50 107 VAL B CA 1
ATOM 1331 C C . VAL B 2 2 ? -60.965 -39.434 6.701 1.00 14.47 107 VAL B C 1
ATOM 1332 O O . VAL B 2 2 ? -61.834 -38.781 6.122 1.00 12.75 107 VAL B O 1
ATOM 1336 N N . LYS B 2 3 ? -59.669 -39.140 6.622 1.00 14.22 108 LYS B N 1
ATOM 1337 C CA . LYS B 2 3 ? -59.192 -37.987 5.863 1.00 15.00 108 LYS B CA 1
ATOM 1338 C C . LYS B 2 3 ? -59.604 -37.969 4.397 1.00 15.48 108 LYS B C 1
ATOM 1339 O O . LYS B 2 3 ? -60.102 -36.961 3.902 1.00 14.25 108 LYS B O 1
ATOM 1345 N N . ALA B 2 4 ? -59.389 -39.081 3.704 1.00 16.21 109 ALA B N 1
ATOM 1346 C CA . ALA B 2 4 ? -59.749 -39.171 2.298 1.00 15.86 109 ALA B CA 1
ATOM 1347 C C . ALA B 2 4 ? -61.260 -39.023 2.107 1.00 14.52 109 ALA B C 1
ATOM 1348 O O . ALA B 2 4 ? -61.717 -38.512 1.085 1.00 15.17 109 ALA B O 1
ATOM 1350 N N . SER B 2 5 ? -62.036 -39.468 3.090 1.00 12.97 110 SER B N 1
ATOM 1351 C CA . SER B 2 5 ? -63.488 -39.374 3.002 1.00 12.38 110 SER B CA 1
ATOM 1352 C C . SER B 2 5 ? -63.926 -37.920 3.107 1.00 11.56 110 SER B C 1
ATOM 1353 O O . SER B 2 5 ? -64.745 -37.445 2.315 1.00 10.14 110 SER B O 1
ATOM 1356 N N . LEU B 2 6 ? -63.380 -37.217 4.093 1.00 11.70 111 LEU B N 1
ATOM 1357 C CA . LEU B 2 6 ? -63.708 -35.810 4.289 1.00 11.21 111 LEU B CA 1
ATOM 1358 C C . LEU B 2 6 ? -63.273 -35.023 3.062 1.00 11.29 111 LEU B C 1
ATOM 1359 O O . LEU B 2 6 ? -63.942 -34.074 2.650 1.00 11.83 111 LEU B O 1
ATOM 1364 N N . ARG B 2 7 ? -62.143 -35.425 2.485 1.00 11.64 112 ARG B N 1
ATOM 1365 C CA . ARG B 2 7 ? -61.611 -34.764 1.300 1.00 14.97 112 ARG B CA 1
ATOM 1366 C C . ARG B 2 7 ? -62.585 -34.998 0.148 1.00 14.89 112 ARG B C 1
ATOM 1367 O O . ARG B 2 7 ? -62.910 -34.078 -0.599 1.00 15.17 112 ARG B O 1
ATOM 1375 N N . ALA B 2 8 ? -63.057 -36.235 0.019 1.00 14.13 113 ALA B N 1
ATOM 1376 C CA . ALA B 2 8 ? -64.006 -36.585 -1.035 1.00 13.90 113 ALA B CA 1
ATOM 1377 C C . ALA B 2 8 ? -65.302 -35.788 -0.874 1.00 13.72 113 ALA B C 1
ATOM 1378 O O . ALA B 2 8 ? -66.039 -35.599 -1.838 1.00 14.49 113 ALA B O 1
ATOM 1380 N N . LEU B 2 9 ? -65.579 -35.321 0.342 1.00 13.12 114 LEU B N 1
ATOM 1381 C CA . LEU B 2 9 ? -66.785 -34.536 0.591 1.00 12.74 114 LEU B CA 1
ATOM 1382 C C . LEU B 2 9 ? -66.485 -33.039 0.641 1.00 13.55 114 LEU B C 1
ATOM 1383 O O . LEU B 2 9 ? -67.337 -32.234 1.021 1.00 14.16 114 LEU B O 1
ATOM 1388 N N . GLY B 2 10 ? -65.272 -32.671 0.249 1.00 14.85 115 GLY B N 1
ATOM 1389 C CA . GLY B 2 10 ? -64.890 -31.270 0.246 1.00 14.08 115 GLY B CA 1
ATOM 1390 C C . GLY B 2 10 ? -64.836 -30.624 1.617 1.00 12.70 115 GLY B C 1
ATOM 1391 O O . GLY B 2 10 ? -64.869 -29.400 1.724 1.00 12.88 115 GLY B O 1
ATOM 1392 N N . GLU B 2 11 ? -64.756 -31.439 2.664 1.00 12.16 116 GLU B N 1
ATOM 1393 C CA . GLU B 2 11 ? -64.687 -30.925 4.030 1.00 10.96 116 GLU B CA 1
ATOM 1394 C C . GLU B 2 11 ? -63.227 -30.855 4.468 1.00 10.95 116 GLU B C 1
ATOM 1395 O O . GLU B 2 11 ? -62.375 -31.565 3.925 1.00 9.05 116 GLU B O 1
ATOM 1401 N N . PRO B 2 12 ? -62.916 -29.995 5.457 1.00 9.35 117 PRO B N 1
ATOM 1402 C CA . PRO B 2 12 ? -61.525 -29.915 5.906 1.00 8.66 117 PRO B CA 1
ATOM 1403 C C . PRO B 2 12 ? -61.133 -31.301 6.415 1.00 9.51 117 PRO B C 1
ATOM 1404 O O . PRO B 2 12 ? -6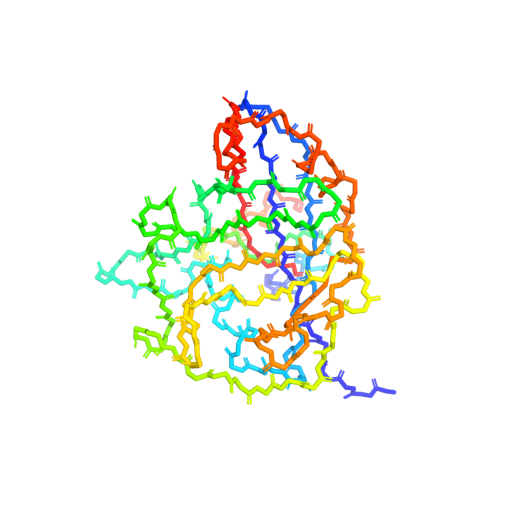1.960 -32.003 7.000 1.00 6.48 117 PRO B O 1
ATOM 1408 N N . ILE B 2 13 ? -59.891 -31.708 6.186 1.00 9.37 118 ILE B N 1
ATOM 1409 C CA . ILE B 2 13 ? -59.468 -33.006 6.671 1.00 10.18 118 ILE B CA 1
ATOM 1410 C C . ILE B 2 13 ? -59.023 -32.865 8.115 1.00 11.52 118 ILE B C 1
ATOM 1411 O O . ILE B 2 13 ? -59.030 -33.839 8.864 1.00 10.93 118 ILE B O 1
ATOM 1416 N N . THR B 2 14 ? -58.647 -31.646 8.504 1.00 10.48 119 THR B N 1
ATOM 1417 C CA . THR B 2 14 ? -58.181 -31.383 9.867 1.00 10.78 119 THR B CA 1
ATOM 1418 C C . THR B 2 14 ? -58.463 -29.956 10.336 1.00 10.82 119 THR B C 1
ATOM 1419 O O . THR B 2 14 ? -58.100 -28.992 9.668 1.00 11.69 119 THR B O 1
ATOM 1423 N N . LEU B 2 15 ? -59.113 -29.826 11.485 1.00 10.02 120 LEU B N 1
ATOM 1424 C CA . LEU B 2 15 ? -59.378 -28.511 12.052 1.00 11.35 120 LEU B CA 1
ATOM 1425 C C . LEU B 2 15 ? -58.226 -28.297 13.030 1.00 12.21 120 LEU B C 1
ATOM 1426 O O . LEU B 2 15 ? -57.609 -29.270 13.472 1.00 13.86 120 LEU B O 1
ATOM 1431 N N . PHE B 2 16 ? -57.922 -27.044 13.358 1.00 12.22 121 PHE B N 1
ATOM 1432 C CA . PHE B 2 16 ? -56.822 -26.752 14.276 1.00 9.65 121 PHE B CA 1
ATOM 1433 C C . PHE B 2 16 ? -56.870 -27.595 15.543 1.00 10.29 121 PHE B C 1
ATOM 1434 O O . PHE B 2 16 ? -57.885 -27.633 16.236 1.00 10.20 121 PHE B O 1
ATOM 1442 N N . GLY B 2 17 ? -55.760 -28.266 15.838 1.00 12.23 122 GLY B N 1
ATOM 1443 C CA . GLY B 2 17 ? -55.666 -29.083 17.040 1.00 13.48 122 GLY B CA 1
ATOM 1444 C C . GLY B 2 17 ? -56.595 -30.279 17.147 1.00 13.26 122 GLY B C 1
ATOM 1445 O O . GLY B 2 17 ? -56.704 -30.893 18.206 1.00 13.60 122 GLY B O 1
ATOM 1446 N N . GLU B 2 18 ? -57.251 -30.633 16.052 1.00 13.83 123 GLU B N 1
ATOM 1447 C CA . GLU B 2 18 ? -58.178 -31.758 16.057 1.00 12.04 123 GLU B CA 1
ATOM 1448 C C . GLU B 2 18 ? -57.442 -33.094 16.141 1.00 12.39 123 GLU B C 1
ATOM 1449 O O . GLU B 2 18 ? -56.427 -33.303 15.471 1.00 10.01 123 GLU B O 1
ATOM 1455 N N . GLY B 2 19 ? -57.949 -33.990 16.985 1.00 12.63 124 GLY B N 1
ATOM 1456 C CA . GLY B 2 19 ? -57.342 -35.300 17.143 1.00 13.15 124 GLY B CA 1
ATOM 1457 C C . GLY B 2 19 ? -58.067 -36.351 16.316 1.00 13.63 124 GLY B C 1
ATOM 1458 O O . GLY B 2 19 ? -59.120 -36.061 15.760 1.00 13.30 124 GLY B O 1
ATOM 1459 N N . PRO B 2 20 ? -57.536 -37.583 16.221 1.00 13.96 125 PRO B N 1
ATOM 1460 C CA . PRO B 2 20 ? -58.153 -38.667 15.447 1.00 15.25 125 PRO B CA 1
ATOM 1461 C C . PRO B 2 20 ? -59.622 -38.927 15.777 1.00 14.44 125 PRO B C 1
ATOM 1462 O O . PRO B 2 20 ? -60.462 -38.971 14.887 1.00 14.69 125 PRO B O 1
ATOM 1466 N N . ALA B 2 21 ? -59.928 -39.094 17.057 1.00 15.49 126 ALA B N 1
ATOM 1467 C CA . ALA B 2 21 ? -61.296 -39.368 17.477 1.00 16.40 126 ALA B CA 1
ATOM 1468 C C . ALA B 2 21 ? -62.251 -38.252 17.058 1.00 17.26 126 ALA B C 1
ATOM 1469 O O . ALA B 2 21 ? -63.352 -38.513 16.573 1.00 16.39 126 ALA B O 1
ATOM 1471 N N . GLU B 2 22 ? -61.824 -37.010 17.252 1.00 16.08 127 GLU B N 1
ATOM 1472 C CA . GLU B 2 22 ? -62.648 -35.863 16.902 1.00 16.17 127 GLU B CA 1
ATOM 1473 C C . GLU B 2 22 ? -62.887 -35.819 15.402 1.00 15.15 127 GLU B C 1
ATOM 1474 O O . GLU B 2 22 ? -63.990 -35.531 14.951 1.00 14.87 127 GLU B O 1
ATOM 1480 N N . ARG B 2 23 ? -61.843 -36.109 14.636 1.00 16.82 128 ARG B N 1
ATOM 1481 C CA . ARG B 2 23 ? -61.935 -36.119 13.183 1.00 17.03 128 ARG B CA 1
ATOM 1482 C C . ARG B 2 23 ? -62.940 -37.190 12.755 1.00 15.15 128 ARG B C 1
ATOM 1483 O O . ARG B 2 23 ? -63.771 -36.955 11.882 1.00 10.97 128 ARG B O 1
ATOM 1491 N N . ARG B 2 24 ? -62.852 -38.368 13.368 1.00 14.35 129 ARG B N 1
ATOM 1492 C CA . ARG B 2 24 ? -63.767 -39.461 13.045 1.00 16.04 129 ARG B CA 1
ATOM 1493 C C . ARG B 2 24 ? -65.212 -39.046 13.311 1.00 15.18 129 ARG B C 1
ATOM 1494 O O . ARG B 2 24 ? -66.097 -39.233 12.468 1.00 12.72 129 ARG B O 1
ATOM 1502 N N . GLU B 2 25 ? -65.435 -38.486 14.496 1.00 13.20 130 GLU B N 1
ATOM 1503 C CA . GLU B 2 25 ? -66.758 -38.056 14.912 1.00 14.02 130 GLU B CA 1
ATOM 1504 C C . GLU B 2 25 ? -67.316 -36.983 13.982 1.00 13.60 130 GLU B C 1
ATOM 1505 O O . GLU B 2 25 ? -68.501 -37.001 13.650 1.00 13.17 130 GLU B O 1
ATOM 1511 N N . ARG B 2 26 ? -66.461 -36.061 13.547 1.00 11.70 131 ARG B N 1
ATOM 1512 C CA . ARG B 2 26 ? -66.901 -35.000 12.647 1.00 11.83 131 ARG B CA 1
ATOM 1513 C C . ARG B 2 26 ? -67.434 -35.598 11.349 1.00 11.44 131 ARG B C 1
ATOM 1514 O O . ARG B 2 26 ? -68.460 -35.164 10.830 1.00 11.02 131 ARG B O 1
ATOM 1522 N N . LEU B 2 27 ? -66.735 -36.598 10.826 1.00 11.89 132 LEU B N 1
ATOM 1523 C CA . LEU B 2 27 ? -67.157 -37.253 9.595 1.00 13.28 132 LEU B CA 1
ATOM 1524 C C . LEU B 2 27 ? -68.434 -38.043 9.841 1.00 15.15 132 LEU B C 1
ATOM 1525 O O . LEU B 2 27 ? -69.362 -38.016 9.032 1.00 14.73 132 LEU B O 1
ATOM 1530 N N . ARG B 2 28 ? -68.474 -38.741 10.972 1.00 18.36 133 ARG B N 1
ATOM 1531 C CA . ARG B 2 28 ? -69.625 -39.559 11.330 1.00 21.25 133 ARG B CA 1
ATOM 1532 C C . ARG B 2 28 ? -70.920 -38.751 11.353 1.00 19.84 133 ARG B C 1
ATOM 1533 O O . ARG B 2 28 ? -71.969 -39.245 10.950 1.00 20.85 133 ARG B O 1
ATOM 1541 N N . ASN B 2 29 ? -70.847 -37.509 11.821 1.00 19.67 134 ASN B N 1
ATOM 1542 C CA . ASN B 2 29 ? -72.036 -36.666 11.892 1.00 20.46 134 ASN B CA 1
ATOM 1543 C C . ASN B 2 29 ? -72.482 -36.126 10.539 1.00 20.64 134 ASN B C 1
ATOM 1544 O O . ASN B 2 29 ? -73.624 -35.692 10.382 1.00 22.20 134 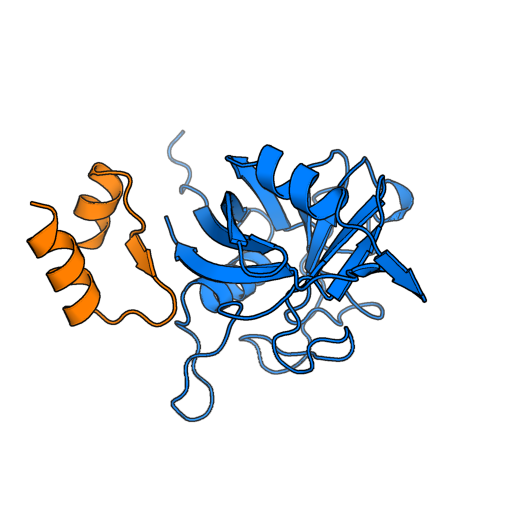ASN B O 1
ATOM 1549 N N . ILE B 2 30 ? -71.585 -36.158 9.561 1.00 20.14 135 ILE B N 1
ATOM 1550 C CA . ILE B 2 30 ? -71.905 -35.674 8.226 1.00 19.10 135 ILE B CA 1
ATOM 1551 C C . ILE B 2 30 ? -72.556 -36.771 7.386 1.00 19.06 135 ILE B C 1
ATOM 1552 O O . ILE B 2 30 ? -73.489 -36.512 6.627 1.00 19.21 135 ILE B O 1
ATOM 1557 N N . LEU B 2 31 ? -72.075 -38.000 7.532 1.00 18.98 136 LEU B N 1
ATOM 1558 C CA . LEU B 2 31 ? -72.618 -39.114 6.762 1.00 18.79 136 LEU B CA 1
ATOM 1559 C C . LEU B 2 31 ? -74.099 -39.342 7.056 1.00 19.39 136 LEU B C 1
ATOM 1560 O O . LEU B 2 31 ? -74.470 -39.329 8.248 1.00 19.81 136 LEU B O 1
#